Protein AF-A0AAD7WKI7-F1 (afdb_monomer)

Mean predicted aligned error: 15.86 Å

Sequence (286 aa):
MIVLNILGCLVTLTLFNSGRASTFGVDTTALEPEVSGDGALFLVNNALHSLEVSDYCRELLHIFAERYISYVSCLVTSVRPVKICQNCYIHFSILKEMYNNISSDQVGPDNVSCHDSLLRSDRLMLVFQLYQDQQQIWTTSNCASCLSEDSLSNVTLYYMTVLNQSLTCFEKNQEQGNHSILCKECKTSYRGLNELYGRMEKNHSLCLDIEYSMSITRGLWSKTFNCSFPRAETVPVIAVSSFMLFLPIIFYLSSFLHSEQKKRKLIHPKRAILHSNLMNIQDRSS

Organism: NCBI:txid143900

Structure (mmCIF, N/CA/C/O backbone):
data_AF-A0AAD7WKI7-F1
#
_entry.id   AF-A0AAD7WKI7-F1
#
loop_
_atom_site.group_PDB
_atom_site.id
_atom_site.type_symbol
_atom_site.label_atom_id
_atom_site.label_alt_id
_atom_site.label_comp_id
_atom_site.label_asym_id
_atom_site.label_entity_id
_atom_site.label_seq_id
_atom_site.pdbx_PDB_ins_code
_atom_site.Cartn_x
_atom_site.Cartn_y
_atom_site.Cartn_z
_atom_site.occupancy
_atom_site.B_iso_or_equiv
_atom_site.auth_seq_id
_atom_site.auth_comp_id
_atom_site.auth_asym_id
_atom_site.auth_atom_id
_atom_site.pdbx_PDB_model_num
ATOM 1 N N . MET A 1 1 ? -9.790 -30.496 21.089 1.00 48.62 1 MET A N 1
ATOM 2 C CA . MET A 1 1 ? -9.319 -30.835 19.727 1.00 48.62 1 MET A CA 1
ATOM 3 C C . MET A 1 1 ? -8.403 -29.725 19.191 1.00 48.62 1 MET A C 1
ATOM 5 O O . MET A 1 1 ? -8.756 -29.076 18.224 1.00 48.62 1 MET A O 1
ATOM 9 N N . ILE A 1 2 ? -7.271 -29.442 19.864 1.00 41.06 2 ILE A N 1
ATOM 10 C CA . ILE A 1 2 ? -6.287 -28.386 19.489 1.00 41.06 2 ILE A CA 1
ATOM 11 C C . ILE A 1 2 ? -4.831 -28.838 19.805 1.00 41.06 2 ILE A C 1
ATOM 13 O O . ILE A 1 2 ? -3.891 -28.067 19.729 1.00 41.06 2 ILE A O 1
ATOM 17 N N . VAL A 1 3 ? -4.592 -30.116 20.133 1.00 39.09 3 VAL A N 1
ATOM 18 C CA . VAL A 1 3 ? -3.250 -30.598 20.550 1.00 39.09 3 VAL A CA 1
ATOM 19 C C . VAL A 1 3 ? -2.499 -31.326 19.419 1.00 39.09 3 VAL A C 1
ATOM 21 O O . VAL A 1 3 ? -1.363 -31.748 19.585 1.00 39.09 3 VAL A O 1
ATOM 24 N N . LEU A 1 4 ? -3.078 -31.414 18.221 1.00 42.12 4 LEU A N 1
ATOM 25 C CA . LEU A 1 4 ? -2.496 -32.147 17.095 1.00 42.12 4 LEU A CA 1
ATOM 26 C C . LEU A 1 4 ? -2.083 -31.196 15.960 1.00 42.12 4 LEU A C 1
ATOM 28 O O . LEU A 1 4 ? -2.660 -31.236 14.884 1.00 42.12 4 LEU A O 1
ATOM 32 N N . ASN A 1 5 ? -1.146 -30.278 16.213 1.00 42.22 5 ASN A N 1
ATOM 33 C CA . ASN A 1 5 ? -0.521 -29.496 15.127 1.00 42.22 5 ASN A CA 1
ATOM 34 C C . ASN A 1 5 ? 0.875 -28.926 15.438 1.00 42.22 5 ASN A C 1
ATOM 36 O O . ASN A 1 5 ? 1.394 -28.122 14.675 1.00 42.22 5 ASN A O 1
ATOM 40 N N . ILE A 1 6 ? 1.52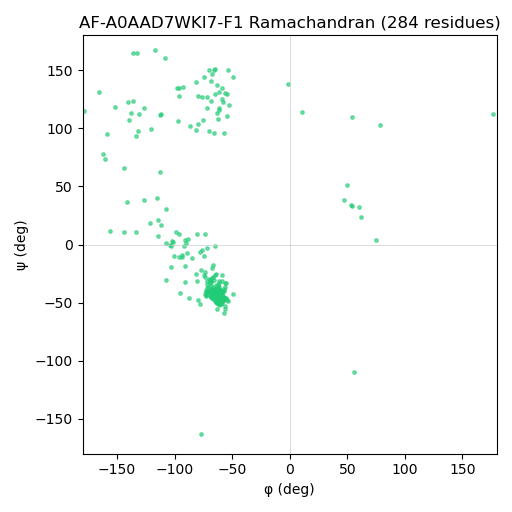2 -29.352 16.530 1.00 41.75 6 ILE A N 1
ATOM 41 C CA . ILE A 1 6 ? 2.853 -28.838 16.915 1.00 41.75 6 ILE A CA 1
ATOM 42 C C . ILE A 1 6 ? 3.991 -29.803 16.515 1.00 41.75 6 ILE A C 1
ATOM 44 O O . ILE A 1 6 ? 5.155 -29.420 16.500 1.00 41.75 6 ILE A O 1
ATOM 48 N N . LEU A 1 7 ? 3.681 -31.029 16.076 1.00 40.69 7 LEU A N 1
ATOM 49 C CA . LEU A 1 7 ? 4.699 -32.038 15.740 1.00 40.69 7 LEU A CA 1
ATOM 50 C C . LEU A 1 7 ? 5.152 -32.053 14.263 1.00 40.69 7 LEU A C 1
ATOM 52 O O . LEU A 1 7 ? 6.017 -32.844 13.908 1.00 40.69 7 LEU A O 1
ATOM 56 N N . GLY A 1 8 ? 4.592 -31.193 13.403 1.00 40.12 8 GLY A N 1
ATOM 57 C CA . GLY A 1 8 ? 4.890 -31.166 11.960 1.00 40.12 8 GLY A CA 1
ATOM 58 C C . GLY A 1 8 ? 5.998 -30.200 11.522 1.00 40.12 8 GLY A C 1
ATOM 59 O O . GLY A 1 8 ? 6.441 -30.271 10.383 1.00 40.12 8 GLY A O 1
ATOM 60 N N . CYS A 1 9 ? 6.469 -29.308 12.401 1.00 40.44 9 CYS A N 1
ATOM 61 C CA . CYS A 1 9 ? 7.405 -28.232 12.030 1.00 40.44 9 CYS A CA 1
ATOM 62 C C . CYS A 1 9 ? 8.869 -28.473 12.436 1.00 40.44 9 CYS A C 1
ATOM 64 O O . CYS A 1 9 ? 9.716 -27.634 12.150 1.00 40.44 9 CYS A O 1
ATOM 66 N N . LEU A 1 10 ? 9.188 -29.590 13.098 1.00 37.94 10 LEU A N 1
ATOM 67 C CA . LEU A 1 10 ? 10.521 -29.833 13.672 1.00 37.94 10 LEU A CA 1
ATOM 68 C C . LEU A 1 10 ? 11.418 -30.786 12.861 1.00 37.94 10 LEU A C 1
ATOM 70 O O . LEU A 1 10 ? 12.535 -31.060 13.283 1.00 37.94 10 LEU A O 1
ATOM 74 N N . VAL A 1 11 ? 10.975 -31.267 11.693 1.00 41.50 11 VAL A N 1
ATOM 75 C CA . VAL A 1 11 ? 11.708 -32.288 10.907 1.00 41.50 11 VAL A CA 1
ATOM 76 C C . VAL A 1 11 ? 12.439 -31.715 9.675 1.00 41.50 11 VAL A C 1
ATOM 78 O O . VAL A 1 11 ? 13.155 -32.437 8.994 1.00 41.50 11 VAL A O 1
ATOM 81 N N . THR A 1 12 ? 12.369 -30.408 9.404 1.00 38.62 12 THR A N 1
ATOM 82 C CA . THR A 1 12 ? 13.001 -29.791 8.212 1.00 38.62 12 THR A CA 1
ATOM 83 C C . THR A 1 12 ? 14.137 -28.805 8.511 1.00 38.62 12 THR A C 1
ATOM 85 O O . THR A 1 12 ? 14.491 -28.001 7.655 1.00 38.62 12 THR A O 1
ATOM 88 N N . LEU A 1 13 ? 14.756 -28.876 9.697 1.00 35.62 13 LEU A N 1
ATOM 89 C CA . LEU A 1 13 ? 15.860 -27.983 10.101 1.00 35.62 13 LEU A CA 1
ATOM 90 C C . LEU A 1 13 ? 17.176 -28.700 10.460 1.00 35.62 13 LEU A C 1
ATOM 92 O O . LEU A 1 13 ? 18.053 -28.109 11.084 1.00 35.62 13 LEU A O 1
ATOM 96 N N . THR A 1 14 ? 17.361 -29.953 10.038 1.00 35.78 14 THR A N 1
ATOM 97 C CA . THR A 1 14 ? 18.571 -30.746 10.340 1.00 35.78 14 THR A CA 1
ATOM 98 C C . THR A 1 14 ? 19.262 -31.332 9.108 1.00 35.78 14 THR A C 1
ATOM 100 O O . THR A 1 14 ? 19.795 -32.434 9.164 1.00 35.78 14 THR A O 1
ATOM 103 N N . LEU A 1 15 ? 19.320 -30.592 7.996 1.00 33.88 15 LEU A N 1
ATOM 104 C CA . LEU A 1 15 ? 20.181 -30.941 6.857 1.00 33.88 15 LEU A CA 1
ATOM 105 C C . LEU A 1 15 ? 20.770 -29.693 6.187 1.00 33.88 15 LEU A C 1
ATOM 107 O O . LEU A 1 15 ? 20.449 -29.410 5.047 1.00 33.88 15 LEU A O 1
ATOM 111 N N . PHE A 1 16 ? 21.627 -28.939 6.881 1.00 32.62 16 PHE A N 1
ATOM 112 C CA . PHE A 1 16 ? 22.603 -28.048 6.231 1.00 32.62 16 PHE A CA 1
ATOM 113 C C . PHE A 1 16 ? 23.729 -27.697 7.215 1.00 32.62 16 PHE A C 1
ATOM 115 O O . PHE A 1 16 ? 23.783 -26.602 7.764 1.00 32.62 16 PHE A O 1
ATOM 122 N N . ASN A 1 17 ? 24.621 -28.655 7.490 1.00 28.80 17 ASN A N 1
ATOM 123 C CA . ASN A 1 17 ? 25.942 -28.334 8.032 1.00 28.80 17 ASN A CA 1
ATOM 124 C C . ASN A 1 17 ? 26.939 -29.476 7.778 1.00 28.80 17 ASN A C 1
ATOM 126 O O . ASN A 1 17 ? 26.979 -30.435 8.540 1.00 28.80 17 ASN A O 1
ATOM 130 N N . SER A 1 18 ? 27.714 -29.390 6.694 1.00 30.14 18 SER A N 1
ATOM 131 C CA . SER A 1 18 ? 29.104 -29.870 6.613 1.00 30.14 18 SER A CA 1
ATOM 132 C C . SER A 1 18 ? 29.650 -29.561 5.216 1.00 30.14 18 SER A C 1
ATOM 134 O O . SER A 1 18 ? 29.151 -30.083 4.224 1.00 30.14 18 SER A O 1
ATOM 136 N N . GLY A 1 19 ? 30.657 -28.695 5.125 1.00 27.83 19 GLY A N 1
ATOM 137 C CA . GLY A 1 19 ? 31.234 -28.269 3.849 1.00 27.83 19 GLY A CA 1
ATOM 138 C C . GLY A 1 19 ? 32.607 -27.647 4.050 1.00 27.83 19 GLY A C 1
ATOM 139 O O . GLY A 1 19 ? 32.758 -26.435 4.101 1.00 27.83 19 GLY A O 1
ATOM 140 N N . ARG A 1 20 ? 33.585 -28.526 4.249 1.00 28.55 20 ARG A N 1
ATOM 141 C CA . ARG A 1 20 ? 35.005 -28.294 4.523 1.00 28.55 20 ARG A CA 1
ATOM 142 C C . ARG A 1 20 ? 35.679 -27.431 3.447 1.00 28.55 20 ARG A C 1
ATOM 144 O O . ARG A 1 20 ? 35.621 -27.756 2.266 1.00 28.55 20 ARG A O 1
ATOM 151 N N . ALA A 1 21 ? 36.398 -26.396 3.881 1.00 28.50 21 ALA A N 1
ATOM 152 C CA . ALA A 1 21 ? 37.334 -25.652 3.045 1.00 28.50 21 ALA A CA 1
ATOM 153 C C . ALA A 1 21 ? 38.415 -26.597 2.496 1.00 28.50 21 ALA A C 1
ATOM 155 O O . ALA A 1 21 ? 39.083 -27.299 3.258 1.00 28.50 21 ALA A O 1
ATOM 156 N N . SER A 1 22 ? 38.573 -26.620 1.175 1.00 30.44 22 SER A N 1
ATOM 157 C CA . SER A 1 22 ? 39.682 -27.281 0.488 1.00 30.44 22 SER A CA 1
ATOM 158 C C . SER A 1 22 ? 40.346 -26.271 -0.440 1.00 30.44 22 SER A C 1
ATOM 160 O O . SER A 1 22 ? 39.729 -25.717 -1.344 1.00 30.44 22 SER A O 1
ATOM 162 N N . THR A 1 23 ? 41.612 -25.998 -0.152 1.00 29.06 23 THR A N 1
ATOM 163 C CA . THR A 1 23 ? 42.542 -25.243 -0.986 1.00 29.06 23 THR A CA 1
ATOM 164 C C . THR A 1 23 ? 42.917 -26.100 -2.190 1.00 29.06 23 THR A C 1
ATOM 166 O O . THR A 1 23 ? 43.514 -27.161 -2.013 1.00 29.06 23 THR A O 1
ATOM 169 N N . PHE A 1 24 ? 42.581 -25.656 -3.400 1.00 28.55 24 PHE A N 1
ATOM 170 C CA . PHE A 1 24 ? 43.055 -26.276 -4.635 1.00 28.55 24 PHE A CA 1
ATOM 171 C C . PHE A 1 24 ? 44.264 -25.488 -5.145 1.00 28.55 24 PHE A C 1
ATOM 173 O O . PHE A 1 24 ? 44.128 -24.366 -5.625 1.00 28.55 24 PHE A O 1
ATOM 180 N N . GLY A 1 25 ? 45.454 -26.072 -4.993 1.00 29.84 25 GLY A N 1
ATOM 181 C CA . GLY A 1 25 ? 46.609 -25.714 -5.808 1.00 29.84 25 GLY A CA 1
ATOM 182 C C . GLY A 1 25 ? 46.432 -26.353 -7.180 1.00 29.84 25 GLY A C 1
ATOM 183 O O . GLY A 1 25 ? 46.168 -27.551 -7.265 1.00 29.84 25 GLY A O 1
ATOM 184 N N . VAL A 1 26 ? 46.533 -25.554 -8.237 1.00 29.36 26 VAL A N 1
ATOM 185 C CA . VAL A 1 26 ? 46.547 -26.034 -9.619 1.00 29.36 26 VAL A CA 1
ATOM 186 C C . VAL A 1 26 ? 47.935 -25.760 -10.164 1.00 29.36 26 VAL A C 1
ATOM 188 O O . VAL A 1 26 ? 48.311 -24.608 -10.355 1.00 29.36 26 VAL A O 1
ATOM 191 N N . ASP A 1 27 ? 48.676 -26.832 -10.399 1.00 29.12 27 ASP A N 1
ATOM 192 C CA . ASP A 1 27 ? 49.831 -26.831 -11.280 1.00 29.12 27 ASP A CA 1
ATOM 193 C C . ASP A 1 27 ? 49.760 -28.117 -12.100 1.00 29.12 27 ASP A C 1
ATOM 195 O O . ASP A 1 27 ? 49.788 -29.206 -11.523 1.00 29.12 27 ASP A O 1
ATOM 199 N N . THR A 1 28 ? 49.543 -27.993 -13.412 1.00 28.95 28 THR A N 1
ATOM 200 C CA . THR A 1 28 ? 50.086 -28.870 -14.467 1.00 28.95 28 THR A CA 1
ATOM 201 C C . THR A 1 28 ? 49.546 -28.479 -15.848 1.00 28.95 28 THR A C 1
ATOM 203 O O . THR A 1 28 ? 48.373 -28.636 -16.163 1.00 28.95 28 THR A O 1
ATOM 206 N N . THR A 1 29 ? 50.477 -27.982 -16.665 1.00 31.92 29 THR A N 1
ATOM 207 C CA . THR A 1 29 ? 50.740 -28.385 -18.058 1.00 31.92 29 THR A CA 1
ATOM 208 C C . THR A 1 29 ? 49.600 -28.371 -19.083 1.00 31.92 29 THR A C 1
ATOM 210 O O . THR A 1 29 ? 48.750 -29.254 -19.121 1.00 31.92 29 THR A O 1
ATOM 213 N N . ALA A 1 30 ? 49.727 -27.397 -19.990 1.00 37.78 30 ALA A N 1
ATOM 214 C CA . ALA A 1 30 ? 49.504 -27.461 -21.435 1.00 37.78 30 ALA A CA 1
ATOM 215 C C . ALA A 1 30 ? 48.835 -28.731 -21.989 1.00 37.78 30 ALA A C 1
ATOM 217 O O . ALA A 1 30 ? 49.441 -29.800 -22.059 1.00 37.78 30 ALA A O 1
ATOM 218 N N . LEU A 1 31 ? 47.623 -28.544 -22.508 1.00 30.77 31 LEU A N 1
ATOM 219 C CA . LEU A 1 31 ? 47.021 -29.415 -23.503 1.00 30.77 31 LEU A CA 1
ATOM 220 C C . LEU A 1 31 ? 46.461 -28.511 -24.611 1.00 30.77 31 LEU A C 1
ATOM 222 O O . LEU A 1 31 ? 45.400 -27.911 -24.453 1.00 30.77 31 LEU A O 1
ATOM 226 N N . GLU A 1 32 ? 47.215 -28.350 -25.697 1.00 33.62 32 GLU A N 1
ATOM 227 C CA . GLU A 1 32 ? 46.681 -27.807 -26.949 1.00 33.62 32 GLU A CA 1
ATOM 228 C C . GLU A 1 32 ? 45.692 -28.810 -27.556 1.00 33.62 32 GLU A C 1
ATOM 230 O O . GLU A 1 32 ? 45.978 -30.011 -27.586 1.00 33.62 32 GLU A O 1
ATOM 235 N N . PRO A 1 33 ? 44.576 -28.336 -28.128 1.00 35.94 33 PRO A N 1
ATOM 236 C CA . PRO A 1 33 ? 43.933 -29.028 -29.223 1.00 35.94 33 PRO A CA 1
ATOM 237 C C . PRO A 1 33 ? 44.082 -28.198 -30.504 1.00 35.94 33 PRO A C 1
ATOM 239 O O . PRO A 1 33 ? 43.469 -27.142 -30.657 1.00 35.94 33 PRO A O 1
ATOM 242 N N . GLU A 1 34 ? 44.863 -28.713 -31.453 1.00 38.00 34 GLU A N 1
ATOM 243 C CA . GLU A 1 34 ? 44.722 -28.363 -32.866 1.00 38.00 34 GLU A CA 1
ATOM 244 C C . GLU A 1 34 ? 43.328 -28.793 -33.345 1.00 38.00 34 GLU A C 1
ATOM 246 O O . GLU A 1 34 ? 43.060 -29.982 -33.520 1.00 38.00 34 GLU A O 1
ATOM 251 N N . VAL A 1 35 ? 42.431 -27.833 -33.586 1.00 39.88 35 VAL A N 1
ATOM 252 C CA . VAL A 1 35 ? 41.224 -28.045 -34.396 1.00 39.88 35 VAL A CA 1
ATOM 253 C C . VAL A 1 35 ? 40.992 -26.807 -35.256 1.00 39.88 35 VAL A C 1
ATOM 255 O O . VAL A 1 35 ? 40.849 -25.696 -34.755 1.00 39.88 35 VAL A O 1
ATOM 258 N N . SER A 1 36 ? 40.950 -27.024 -36.571 1.00 45.22 36 SER A N 1
ATOM 259 C CA . SER A 1 36 ? 40.608 -26.047 -37.607 1.00 45.22 36 SER A CA 1
ATOM 260 C C . SER A 1 36 ? 39.211 -25.453 -37.335 1.00 45.22 36 SER A C 1
ATOM 262 O O . SER A 1 36 ? 38.191 -26.073 -37.632 1.00 45.22 36 SER A O 1
ATOM 264 N N . GLY A 1 37 ? 39.174 -24.292 -36.672 1.00 51.84 37 GLY A N 1
ATOM 265 C CA . GLY A 1 37 ? 37.980 -23.697 -36.051 1.00 51.84 37 GLY A CA 1
ATOM 266 C C . GLY A 1 37 ? 37.495 -22.381 -36.669 1.00 51.84 37 GLY A C 1
ATOM 267 O O . GLY A 1 37 ? 36.571 -21.773 -36.134 1.00 51.84 37 GLY A O 1
ATOM 268 N N . ASP A 1 38 ? 38.066 -21.936 -37.789 1.00 57.28 38 ASP A N 1
ATOM 269 C CA . ASP A 1 38 ? 37.760 -20.606 -38.342 1.00 57.28 38 ASP A CA 1
ATOM 270 C C . ASP A 1 38 ? 36.360 -20.509 -38.970 1.00 57.28 38 ASP A C 1
ATOM 272 O O . ASP A 1 38 ? 35.691 -19.485 -38.852 1.00 57.28 38 ASP A O 1
ATOM 276 N N . GLY A 1 39 ? 35.857 -21.583 -39.589 1.00 57.50 39 GLY A N 1
ATOM 277 C CA . GLY A 1 39 ? 34.555 -21.556 -40.271 1.00 57.50 39 GLY A CA 1
ATOM 278 C C . GLY A 1 39 ? 33.354 -21.527 -39.319 1.00 57.50 39 GLY A C 1
ATOM 279 O O . GLY A 1 39 ? 32.388 -20.802 -39.551 1.00 57.50 39 GLY A O 1
ATOM 280 N N . ALA A 1 40 ? 33.412 -22.291 -38.225 1.00 63.47 40 ALA A N 1
ATOM 281 C CA . ALA A 1 40 ? 32.335 -22.344 -37.236 1.00 63.47 40 ALA A CA 1
ATOM 282 C C . ALA A 1 40 ? 32.275 -21.058 -36.398 1.00 63.47 40 ALA A C 1
ATOM 284 O O . ALA A 1 40 ? 31.188 -20.535 -36.157 1.00 63.47 40 ALA A O 1
ATOM 285 N N . LEU A 1 41 ? 33.438 -20.512 -36.022 1.00 60.09 41 LEU A N 1
ATOM 286 C CA . LEU A 1 41 ? 33.536 -19.241 -35.308 1.00 60.09 41 LEU A CA 1
ATOM 287 C C . LEU A 1 41 ? 33.037 -18.074 -36.171 1.00 60.09 41 LEU A C 1
ATOM 289 O O . LEU A 1 41 ? 32.321 -17.212 -35.675 1.00 60.09 41 LEU A O 1
ATOM 293 N N . PHE A 1 42 ? 33.337 -18.073 -37.473 1.00 60.88 42 PHE A N 1
ATOM 294 C CA . PHE A 1 42 ? 32.859 -17.051 -38.406 1.00 60.88 42 PHE A CA 1
ATOM 295 C C . PHE A 1 42 ? 31.337 -17.090 -38.613 1.00 60.88 42 PHE A C 1
ATOM 297 O O . PHE A 1 42 ? 30.695 -16.043 -38.656 1.00 60.88 42 PHE A O 1
ATOM 304 N N . LEU A 1 43 ? 30.732 -18.280 -38.692 1.00 60.84 43 LEU A N 1
ATOM 305 C CA . LEU A 1 43 ? 29.274 -18.422 -38.794 1.00 60.84 43 LEU A CA 1
ATOM 306 C C . LEU A 1 43 ? 28.562 -17.991 -37.508 1.00 60.84 43 LEU A C 1
ATOM 308 O O . LEU A 1 43 ? 27.529 -17.329 -37.582 1.00 60.84 43 LEU A O 1
ATOM 312 N N . VAL A 1 44 ? 29.131 -18.315 -36.343 1.00 68.81 44 VAL A N 1
ATOM 313 C CA . VAL A 1 44 ? 28.628 -17.836 -35.048 1.00 68.81 44 VAL A CA 1
ATOM 314 C C . VAL A 1 44 ? 28.792 -16.324 -34.935 1.00 68.81 44 VAL A C 1
ATOM 316 O O . VAL A 1 44 ? 27.844 -15.657 -34.542 1.00 68.81 44 VAL A O 1
ATOM 319 N N . ASN A 1 45 ? 29.931 -15.764 -35.342 1.00 58.94 45 ASN A N 1
ATOM 320 C CA . ASN A 1 45 ? 30.169 -14.322 -35.302 1.00 58.94 45 ASN A CA 1
ATOM 321 C C . ASN A 1 45 ? 29.269 -13.555 -36.274 1.00 58.94 45 ASN A C 1
ATOM 323 O O . ASN A 1 45 ? 28.748 -12.517 -35.892 1.00 58.94 45 ASN A O 1
ATOM 327 N N . ASN A 1 46 ? 29.010 -14.062 -37.481 1.00 58.00 46 ASN A N 1
ATOM 328 C CA . ASN A 1 46 ? 28.068 -13.429 -38.411 1.00 58.00 46 ASN A CA 1
ATOM 329 C C . ASN A 1 46 ? 26.612 -13.563 -37.946 1.00 58.00 46 ASN A C 1
ATOM 331 O O . ASN A 1 46 ? 25.834 -12.624 -38.101 1.00 58.00 46 ASN A O 1
ATOM 335 N N . ALA A 1 47 ? 26.241 -14.693 -37.335 1.00 60.38 47 ALA A N 1
ATOM 336 C CA . ALA A 1 47 ? 24.937 -14.838 -36.689 1.00 60.38 47 ALA A CA 1
ATOM 337 C C . ALA A 1 47 ? 24.800 -13.886 -35.485 1.00 60.38 47 ALA A C 1
ATOM 339 O O . ALA A 1 47 ? 23.751 -13.272 -35.301 1.00 60.38 47 ALA A O 1
ATOM 340 N N . LEU A 1 48 ? 25.876 -13.691 -34.719 1.00 55.97 48 LEU A N 1
ATOM 341 C CA . LEU A 1 48 ? 25.957 -12.736 -33.613 1.00 55.97 48 LEU A CA 1
ATOM 342 C C . LEU A 1 48 ? 25.920 -11.277 -34.102 1.00 55.97 48 LEU A C 1
ATOM 344 O O . LEU A 1 48 ? 25.326 -10.433 -33.443 1.00 55.97 48 LEU A O 1
ATOM 348 N N . HIS A 1 49 ? 26.464 -10.995 -35.287 1.00 50.97 49 HIS A N 1
ATOM 349 C CA . HIS A 1 49 ? 26.385 -9.686 -35.943 1.00 50.97 49 HIS A CA 1
ATOM 350 C C . HIS A 1 49 ? 24.970 -9.389 -36.470 1.00 50.97 49 HIS A C 1
ATOM 352 O O . HIS A 1 49 ? 24.531 -8.247 -36.450 1.00 50.97 49 HIS A O 1
ATOM 358 N N . SER A 1 50 ? 24.206 -10.413 -36.879 1.00 52.16 50 SER A N 1
ATOM 359 C CA . SER A 1 50 ? 22.768 -10.272 -37.189 1.00 52.16 50 SER A CA 1
ATOM 360 C C . SER A 1 50 ? 21.871 -10.139 -35.945 1.00 52.16 50 SER A C 1
ATOM 362 O O . SER A 1 50 ? 20.692 -9.819 -36.067 1.00 52.16 50 SER A O 1
ATOM 364 N N . LEU A 1 51 ? 22.444 -10.365 -34.756 1.00 59.09 51 LEU A N 1
ATOM 365 C CA . LEU A 1 51 ? 21.856 -10.112 -33.438 1.00 59.09 51 LEU A CA 1
ATOM 366 C C . LEU A 1 51 ? 22.301 -8.756 -32.857 1.00 59.09 51 LEU A C 1
ATOM 368 O O . LEU A 1 51 ? 22.030 -8.488 -31.683 1.00 59.09 51 LEU A O 1
ATOM 372 N N . GLU A 1 52 ? 22.986 -7.899 -33.628 1.00 67.56 52 GLU A N 1
ATOM 373 C CA . GLU A 1 52 ? 23.365 -6.567 -33.154 1.00 67.56 52 GLU A CA 1
ATOM 374 C C . GLU A 1 52 ? 22.125 -5.705 -32.927 1.00 67.56 52 GLU A C 1
ATOM 376 O O . GLU A 1 52 ? 21.570 -5.061 -33.816 1.00 67.56 52 GLU A O 1
ATOM 381 N N . VAL A 1 53 ? 21.702 -5.690 -31.668 1.00 77.69 53 VAL A N 1
ATOM 382 C CA . VAL A 1 53 ? 20.856 -4.650 -31.102 1.00 77.69 53 VAL A CA 1
ATOM 383 C C . VAL A 1 53 ? 21.527 -3.311 -31.402 1.00 77.69 53 VAL A C 1
ATOM 385 O O . VAL A 1 53 ? 22.668 -3.093 -30.981 1.00 77.69 53 VAL A O 1
ATOM 388 N N . SER A 1 54 ? 20.821 -2.436 -32.125 1.00 86.19 54 SER A N 1
ATOM 389 C CA . SER A 1 54 ? 21.319 -1.102 -32.465 1.00 86.19 54 SER A CA 1
ATOM 390 C C . SER A 1 54 ? 21.746 -0.345 -31.208 1.00 86.19 54 SER A C 1
ATOM 392 O O . SER A 1 54 ? 21.170 -0.537 -30.131 1.00 86.19 54 SER A O 1
ATOM 394 N N . ASP A 1 55 ? 22.723 0.553 -31.336 1.00 87.69 55 ASP A N 1
ATOM 395 C CA . ASP A 1 55 ? 23.194 1.361 -30.204 1.00 87.69 55 ASP A CA 1
ATOM 396 C C . ASP A 1 55 ? 22.052 2.148 -29.545 1.00 87.69 55 ASP A C 1
ATOM 398 O O . ASP A 1 55 ? 21.995 2.263 -28.323 1.00 87.69 55 ASP A O 1
ATOM 402 N N . TYR A 1 56 ? 21.067 2.581 -30.338 1.00 88.19 56 TYR A N 1
ATOM 403 C CA . TYR A 1 56 ? 19.829 3.181 -29.844 1.00 88.19 56 TYR A CA 1
ATOM 404 C C . TYR A 1 56 ? 19.033 2.244 -28.918 1.00 88.19 56 TYR A C 1
ATOM 406 O O . TYR A 1 56 ? 18.660 2.628 -27.809 1.00 88.19 56 TYR A O 1
ATOM 414 N N . CYS A 1 57 ? 18.791 0.998 -29.335 1.00 90.00 57 CYS A N 1
ATOM 415 C CA . CYS A 1 57 ? 18.066 0.032 -28.511 1.00 90.00 57 CYS A CA 1
ATOM 416 C C . CYS A 1 57 ? 18.874 -0.389 -27.274 1.00 90.00 57 CYS A C 1
ATOM 418 O O . CYS A 1 57 ? 18.296 -0.646 -26.216 1.00 90.00 57 CYS A O 1
ATOM 420 N N . ARG A 1 58 ? 20.207 -0.423 -27.377 1.00 90.56 58 ARG A N 1
ATOM 421 C CA . ARG A 1 58 ? 21.103 -0.678 -26.241 1.00 90.56 58 ARG A CA 1
ATOM 422 C C . ARG A 1 58 ? 21.008 0.428 -25.193 1.00 90.56 58 ARG A C 1
ATOM 424 O O . ARG A 1 58 ? 20.932 0.123 -24.004 1.00 90.56 58 ARG A O 1
ATOM 431 N N . GLU A 1 59 ? 20.951 1.683 -25.627 1.00 91.50 59 GLU A N 1
ATOM 432 C CA . GLU A 1 59 ? 20.770 2.831 -24.739 1.00 91.50 59 GLU A CA 1
ATOM 433 C C . GLU A 1 59 ? 19.402 2.793 -24.043 1.00 91.50 59 GLU A C 1
ATOM 435 O O . GLU A 1 59 ? 19.321 2.911 -22.820 1.00 91.50 59 GLU A O 1
ATOM 440 N N . LEU A 1 60 ? 18.318 2.525 -24.782 1.00 92.19 60 LEU A N 1
ATOM 441 C CA . LEU A 1 60 ? 16.991 2.359 -24.176 1.00 92.19 60 LEU A CA 1
ATOM 442 C C . LEU A 1 60 ? 16.963 1.236 -23.130 1.00 92.19 60 LEU A C 1
ATOM 444 O O . LEU A 1 60 ? 16.349 1.397 -22.072 1.00 92.19 60 LEU A O 1
ATOM 448 N N . LEU A 1 61 ? 17.640 0.118 -23.404 1.00 93.38 61 LEU A N 1
ATOM 449 C CA . LEU A 1 61 ? 17.758 -0.993 -22.463 1.00 93.38 61 LEU A CA 1
ATOM 450 C C . LEU A 1 61 ? 18.534 -0.592 -21.198 1.00 93.38 61 LEU A C 1
ATOM 452 O O . LEU A 1 61 ? 18.132 -0.967 -20.094 1.00 93.38 61 LEU A O 1
ATOM 456 N N . HIS A 1 62 ? 19.607 0.191 -21.341 1.00 95.31 62 HIS A N 1
ATOM 457 C CA . HIS A 1 62 ? 20.368 0.720 -20.209 1.00 95.31 62 HIS A CA 1
ATOM 458 C C . HIS A 1 62 ? 19.499 1.630 -19.330 1.00 95.31 62 HIS A C 1
ATOM 460 O O . HIS A 1 62 ? 19.407 1.421 -18.118 1.00 95.31 62 HIS A O 1
ATOM 466 N N . ILE A 1 63 ? 18.772 2.571 -19.940 1.00 95.75 63 ILE A N 1
ATOM 467 C CA . ILE A 1 63 ? 17.865 3.465 -19.209 1.00 95.75 63 ILE A CA 1
ATOM 468 C C . ILE A 1 63 ? 16.758 2.655 -18.519 1.00 95.75 63 ILE A C 1
ATOM 470 O O . ILE A 1 63 ? 16.465 2.893 -17.346 1.00 95.75 63 ILE A O 1
ATOM 474 N N . PHE A 1 64 ? 16.161 1.667 -19.198 1.00 96.19 64 PHE A N 1
ATOM 475 C CA . PHE A 1 64 ? 15.172 0.778 -18.580 1.00 96.19 64 PHE A CA 1
ATOM 476 C C . PHE A 1 64 ? 15.736 0.084 -17.334 1.00 96.19 64 PHE A C 1
ATOM 478 O O . PHE A 1 64 ? 15.076 0.085 -16.294 1.00 96.19 64 PHE A O 1
ATOM 485 N N . ALA A 1 65 ? 16.960 -0.450 -17.405 1.00 97.25 65 ALA A N 1
ATOM 486 C CA . ALA A 1 65 ? 17.609 -1.106 -16.272 1.00 97.25 65 ALA A CA 1
ATOM 487 C C . ALA A 1 65 ? 17.782 -0.154 -15.074 1.00 97.25 65 ALA A C 1
ATOM 489 O O . ALA A 1 65 ? 17.432 -0.516 -13.947 1.00 97.25 65 ALA A O 1
ATOM 490 N N . GLU A 1 66 ? 18.233 1.082 -15.298 1.00 98.00 66 GLU A N 1
ATOM 491 C CA . GLU A 1 66 ? 18.365 2.084 -14.232 1.00 98.00 66 GLU A CA 1
ATOM 492 C C . GLU A 1 66 ? 17.018 2.438 -13.581 1.00 98.00 66 GLU A C 1
ATOM 494 O O . GLU A 1 66 ? 16.908 2.524 -12.348 1.00 98.00 66 GLU A O 1
ATOM 499 N N . ARG A 1 67 ? 15.965 2.627 -14.392 1.00 98.12 67 ARG A N 1
ATOM 500 C CA . ARG A 1 67 ? 14.615 2.928 -13.881 1.00 98.12 67 ARG A CA 1
ATOM 501 C C . ARG A 1 67 ? 14.025 1.748 -13.123 1.00 98.12 67 ARG A C 1
ATOM 503 O O . ARG A 1 67 ? 13.437 1.945 -12.058 1.00 98.12 67 ARG A O 1
ATOM 510 N N . TYR A 1 68 ? 14.237 0.536 -13.623 1.00 98.06 68 TYR A N 1
ATOM 511 C CA . TYR A 1 68 ? 13.804 -0.696 -12.976 1.00 98.06 68 TYR A CA 1
ATOM 512 C C . TYR A 1 68 ? 14.454 -0.857 -11.598 1.00 98.06 68 TYR A C 1
ATOM 514 O O . TYR A 1 68 ? 13.754 -1.037 -10.601 1.00 98.06 68 TYR A O 1
ATOM 522 N N . ILE A 1 69 ? 15.782 -0.712 -11.515 1.00 98.12 69 ILE A N 1
ATOM 523 C CA . ILE A 1 69 ? 16.526 -0.792 -10.248 1.00 98.12 69 ILE A CA 1
ATOM 524 C C . ILE A 1 69 ? 16.043 0.279 -9.267 1.00 98.12 69 ILE A C 1
ATOM 526 O O . ILE A 1 69 ? 15.831 -0.019 -8.091 1.00 98.12 69 ILE A O 1
ATOM 530 N N . SER A 1 70 ? 15.817 1.507 -9.741 1.00 98.19 70 SER A N 1
ATOM 531 C CA . SER A 1 70 ? 15.300 2.600 -8.908 1.00 98.19 70 SER A CA 1
ATOM 532 C C . SER A 1 70 ? 13.928 2.268 -8.314 1.00 98.19 70 SER A C 1
ATOM 534 O O . SER A 1 70 ? 13.704 2.464 -7.118 1.00 98.19 70 SER A O 1
ATOM 536 N N . TYR A 1 71 ? 13.021 1.716 -9.126 1.00 97.88 71 TYR A N 1
ATOM 537 C CA . TYR A 1 71 ? 11.701 1.297 -8.661 1.00 97.88 71 TYR A CA 1
ATOM 538 C C . TYR A 1 71 ? 11.786 0.158 -7.643 1.00 97.88 71 TYR A C 1
ATOM 540 O O . TYR A 1 71 ? 11.238 0.279 -6.547 1.00 97.88 71 TYR A O 1
ATOM 548 N N . VAL A 1 72 ? 12.534 -0.906 -7.947 1.00 97.94 72 VAL A N 1
ATOM 549 C CA . VAL A 1 72 ? 12.704 -2.052 -7.039 1.00 97.94 72 VAL A CA 1
ATOM 550 C C . VAL A 1 72 ? 13.367 -1.636 -5.724 1.00 97.94 72 VAL A C 1
ATOM 552 O O . VAL A 1 72 ? 12.937 -2.065 -4.654 1.00 97.94 72 VAL A O 1
ATOM 555 N N . SER A 1 73 ? 14.367 -0.755 -5.771 1.00 98.12 73 SER A N 1
ATOM 556 C CA . SER A 1 73 ? 14.997 -0.192 -4.573 1.00 98.12 73 SER A CA 1
ATOM 557 C C . SER A 1 73 ? 13.977 0.543 -3.694 1.00 98.12 73 SER A C 1
ATOM 559 O O . SER A 1 73 ? 13.908 0.308 -2.482 1.00 98.12 73 SER A O 1
ATOM 561 N N . CYS A 1 74 ? 13.108 1.362 -4.298 1.00 98.19 74 CYS A N 1
ATOM 562 C CA . CYS A 1 74 ? 12.015 2.014 -3.577 1.00 98.19 74 CYS A CA 1
ATOM 563 C C . CYS A 1 74 ? 11.039 0.999 -2.963 1.00 98.19 74 CYS A C 1
ATOM 565 O O . CYS A 1 74 ? 10.670 1.137 -1.793 1.00 98.19 74 CYS A O 1
ATOM 567 N N . LEU A 1 75 ? 10.648 -0.037 -3.719 1.00 97.44 75 LEU A N 1
ATOM 568 C CA . LEU A 1 75 ? 9.754 -1.088 -3.229 1.00 97.44 75 LEU A CA 1
ATOM 569 C C . LEU A 1 75 ? 10.317 -1.742 -1.971 1.00 97.44 75 LEU A C 1
ATOM 571 O O . LEU A 1 75 ? 9.651 -1.741 -0.938 1.00 97.44 75 LEU A O 1
ATOM 575 N N . VAL A 1 76 ? 11.551 -2.249 -2.046 1.00 97.00 76 VAL A N 1
ATOM 576 C CA . VAL A 1 76 ? 12.206 -3.000 -0.963 1.00 97.00 76 VAL A CA 1
ATOM 577 C C . VAL A 1 76 ? 12.377 -2.141 0.290 1.00 97.00 76 VAL A C 1
ATOM 579 O O . VAL A 1 76 ? 12.119 -2.607 1.402 1.00 97.00 76 VAL A O 1
ATOM 582 N N . THR A 1 77 ? 12.754 -0.874 0.127 1.00 97.19 77 THR A N 1
ATOM 583 C CA . THR A 1 77 ? 12.921 0.059 1.254 1.00 97.19 77 THR A CA 1
ATOM 584 C C . THR A 1 77 ? 11.590 0.518 1.857 1.00 97.19 77 THR A C 1
ATOM 586 O O . THR A 1 77 ? 11.539 0.845 3.042 1.00 97.19 77 THR A O 1
ATOM 589 N N . SER A 1 78 ? 10.496 0.471 1.092 1.00 96.31 78 SER A N 1
ATOM 590 C CA . SER A 1 78 ? 9.159 0.908 1.520 1.00 96.31 78 SER A CA 1
ATOM 591 C C . SER A 1 78 ? 8.239 -0.233 1.978 1.00 96.31 78 SER A C 1
ATOM 593 O O . SER A 1 78 ? 7.048 -0.001 2.179 1.00 96.31 78 SER A O 1
ATOM 595 N N . VAL A 1 79 ? 8.740 -1.464 2.167 1.00 92.25 79 VAL A N 1
ATOM 596 C CA . VAL A 1 79 ? 7.917 -2.599 2.650 1.00 92.25 79 VAL A CA 1
ATOM 597 C C . VAL A 1 79 ? 7.610 -2.494 4.150 1.00 92.25 79 VAL A C 1
ATOM 599 O O . VAL A 1 79 ? 6.612 -3.042 4.623 1.00 92.25 79 VAL A O 1
ATOM 602 N N . ARG A 1 80 ? 8.454 -1.823 4.944 1.00 91.38 80 ARG A N 1
ATOM 603 C CA . ARG A 1 80 ? 8.312 -1.769 6.410 1.00 91.38 80 ARG A CA 1
ATOM 604 C C . ARG A 1 80 ? 8.627 -0.369 6.965 1.00 91.38 80 ARG A C 1
ATOM 606 O O . ARG A 1 80 ? 9.800 -0.030 7.072 1.00 91.38 80 ARG A O 1
ATOM 613 N N . PRO A 1 81 ? 7.611 0.404 7.405 1.00 89.56 81 PRO A N 1
ATOM 614 C CA . PRO A 1 81 ? 6.171 0.168 7.220 1.00 89.56 81 PRO A CA 1
ATOM 615 C C . PRO A 1 81 ? 5.774 0.247 5.737 1.00 89.56 81 PRO A C 1
ATOM 617 O O . PRO A 1 81 ? 6.413 0.977 4.989 1.00 89.56 81 PRO A O 1
ATOM 620 N N . VAL A 1 82 ? 4.721 -0.475 5.325 1.00 95.00 82 VAL A N 1
ATOM 621 C CA . VAL A 1 82 ? 4.274 -0.494 3.919 1.00 95.00 82 VAL A CA 1
ATOM 622 C C . VAL A 1 82 ? 3.826 0.907 3.497 1.00 95.00 82 VAL A C 1
ATOM 624 O O . VAL A 1 82 ? 2.845 1.431 4.027 1.00 95.00 82 VAL A O 1
ATOM 627 N N . LYS A 1 83 ? 4.580 1.506 2.571 1.00 95.50 83 LYS A N 1
ATOM 628 C CA . LYS A 1 83 ? 4.340 2.828 1.962 1.00 95.50 83 LYS A CA 1
ATOM 629 C C . LYS A 1 83 ? 4.686 2.821 0.469 1.00 95.50 83 LYS A C 1
ATOM 631 O O . LYS A 1 83 ? 5.270 3.765 -0.060 1.00 95.50 83 LYS A O 1
ATOM 636 N N . ILE A 1 84 ? 4.408 1.705 -0.194 1.00 95.94 84 ILE A N 1
ATOM 637 C CA . ILE A 1 84 ? 4.828 1.448 -1.572 1.00 95.94 84 ILE A CA 1
ATOM 638 C C . ILE A 1 84 ? 4.121 2.409 -2.530 1.00 95.94 84 ILE A C 1
ATOM 640 O O . ILE A 1 84 ? 4.774 3.031 -3.367 1.00 95.94 84 ILE A O 1
ATOM 644 N N . CYS A 1 85 ? 2.804 2.569 -2.393 1.00 96.38 85 CYS A N 1
ATOM 645 C CA . CYS A 1 85 ? 2.041 3.422 -3.302 1.00 96.38 85 CYS A CA 1
ATOM 646 C C . CYS A 1 85 ? 2.405 4.902 -3.115 1.00 96.38 85 CYS A C 1
ATOM 648 O O . CYS A 1 85 ? 2.527 5.636 -4.091 1.00 96.38 85 CYS A O 1
ATOM 650 N N . GLN A 1 86 ? 2.623 5.337 -1.872 1.00 94.62 86 GLN A N 1
ATOM 651 C CA . GLN A 1 86 ? 2.991 6.721 -1.558 1.00 94.62 86 GLN A CA 1
ATOM 652 C C . GLN A 1 86 ? 4.407 7.093 -1.987 1.00 94.62 86 GLN A C 1
ATOM 654 O O . GLN A 1 86 ? 4.616 8.200 -2.476 1.00 94.62 86 GLN A O 1
ATOM 659 N N . ASN A 1 87 ? 5.374 6.198 -1.792 1.00 96.12 87 ASN A N 1
ATOM 660 C CA . ASN A 1 87 ? 6.777 6.529 -2.025 1.00 96.12 87 ASN A CA 1
ATOM 661 C C . ASN A 1 87 ? 7.221 6.215 -3.457 1.00 96.12 87 ASN A C 1
ATOM 663 O O . ASN A 1 87 ? 8.083 6.905 -3.994 1.00 96.12 87 ASN A O 1
ATOM 667 N N . CYS A 1 88 ? 6.652 5.179 -4.082 1.00 97.19 88 CYS A N 1
ATOM 668 C CA . CYS A 1 88 ? 7.212 4.606 -5.307 1.00 97.19 88 CYS A CA 1
ATOM 669 C C . CYS A 1 88 ? 6.415 4.914 -6.578 1.00 97.19 88 CYS A C 1
ATOM 671 O O . CYS A 1 88 ? 6.817 4.463 -7.650 1.00 97.19 88 CYS A O 1
ATOM 673 N N . TYR A 1 89 ? 5.321 5.684 -6.499 1.00 96.38 89 TYR A N 1
ATOM 674 C CA . TYR A 1 89 ? 4.493 5.991 -7.674 1.00 96.38 89 TYR A CA 1
ATOM 675 C C . TYR A 1 89 ? 5.268 6.701 -8.790 1.00 96.38 89 TYR A C 1
ATOM 677 O O . TYR A 1 89 ? 5.098 6.355 -9.955 1.00 96.38 89 TYR A O 1
ATOM 685 N N . ILE A 1 90 ? 6.162 7.634 -8.442 1.00 96.00 90 ILE A N 1
ATOM 686 C CA . ILE A 1 90 ? 6.986 8.363 -9.419 1.00 96.00 90 ILE A CA 1
ATOM 687 C C . ILE A 1 90 ? 7.891 7.386 -10.171 1.00 96.00 90 ILE A C 1
ATOM 689 O O . ILE A 1 90 ? 7.928 7.379 -11.398 1.00 96.00 90 ILE A O 1
ATOM 693 N N . HIS A 1 91 ? 8.589 6.519 -9.434 1.00 96.88 91 HIS A N 1
ATOM 694 C CA . HIS A 1 91 ? 9.481 5.524 -10.022 1.00 96.88 91 HIS A CA 1
ATOM 695 C C . HIS A 1 91 ? 8.730 4.542 -10.927 1.00 96.88 91 HIS A C 1
ATOM 697 O O . HIS A 1 91 ? 9.230 4.203 -11.998 1.00 96.88 91 HIS A O 1
ATOM 703 N N . PHE A 1 92 ? 7.523 4.127 -10.530 1.00 96.88 92 PHE A N 1
ATOM 704 C CA . PHE A 1 92 ? 6.675 3.280 -11.365 1.00 96.88 92 PHE A CA 1
ATOM 705 C C . PHE A 1 92 ? 6.223 3.994 -12.643 1.00 96.88 92 PHE A C 1
ATOM 707 O O . PHE A 1 92 ? 6.287 3.405 -13.719 1.00 96.88 92 PHE A O 1
ATOM 714 N N . SER A 1 93 ? 5.802 5.259 -12.540 1.00 96.12 93 SER A N 1
ATOM 715 C CA . SER A 1 93 ? 5.365 6.058 -13.691 1.00 96.12 93 SER A CA 1
ATOM 716 C C . SER A 1 93 ? 6.484 6.205 -14.727 1.00 96.12 93 SER A C 1
ATOM 718 O O . SER A 1 93 ? 6.285 5.889 -15.898 1.00 96.12 93 SER A O 1
ATOM 720 N N . ILE A 1 94 ? 7.698 6.543 -14.277 1.00 96.38 94 ILE A N 1
ATOM 721 C CA . ILE A 1 94 ? 8.879 6.665 -15.147 1.00 96.38 94 ILE A CA 1
ATOM 722 C C . ILE A 1 94 ? 9.248 5.313 -15.778 1.00 96.38 94 ILE A C 1
ATOM 724 O O . ILE A 1 94 ? 9.569 5.245 -16.963 1.00 96.38 94 ILE A O 1
ATOM 728 N N . LEU A 1 95 ? 9.203 4.218 -15.010 1.00 97.44 95 LEU A N 1
ATOM 729 C CA . LEU A 1 95 ? 9.457 2.876 -15.545 1.00 97.44 95 LEU A CA 1
ATOM 730 C C . LEU A 1 95 ? 8.435 2.504 -16.630 1.00 97.44 95 LEU A C 1
ATOM 732 O O . LEU A 1 95 ? 8.811 1.976 -17.676 1.00 97.44 95 LEU A O 1
ATOM 736 N N . LYS A 1 96 ? 7.155 2.803 -16.391 1.00 96.31 96 LYS A N 1
ATOM 737 C CA . LYS A 1 96 ? 6.062 2.584 -17.343 1.00 96.31 96 LYS A CA 1
ATOM 738 C C . LYS A 1 96 ? 6.241 3.401 -18.616 1.00 96.31 96 LYS A C 1
ATOM 740 O O . LYS A 1 96 ? 6.061 2.859 -19.701 1.00 96.31 96 LYS A O 1
ATOM 745 N N . GLU A 1 97 ? 6.614 4.670 -18.503 1.00 95.06 97 GLU A N 1
ATOM 746 C CA . GLU A 1 97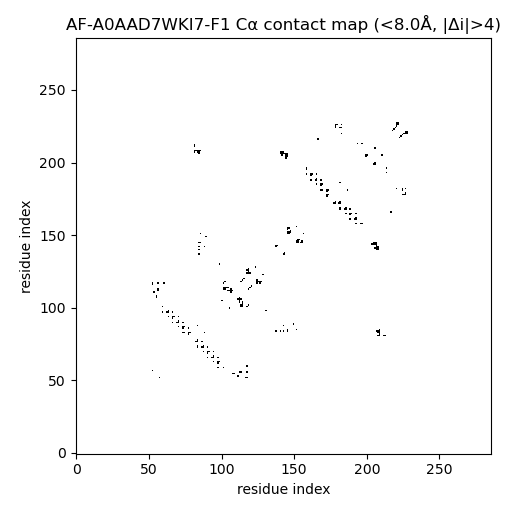 ? 6.921 5.516 -19.657 1.00 95.06 97 GLU A CA 1
ATOM 747 C C . GLU A 1 97 ? 8.083 4.938 -20.476 1.00 95.06 97 GLU A C 1
ATOM 749 O O . GLU A 1 97 ? 7.945 4.737 -21.682 1.00 95.06 97 GLU A O 1
ATOM 754 N N . MET A 1 98 ? 9.189 4.563 -19.824 1.00 94.94 98 MET A N 1
ATOM 755 C CA . MET A 1 98 ? 10.334 3.959 -20.513 1.00 94.94 98 MET A CA 1
ATOM 756 C C . MET A 1 98 ? 9.979 2.646 -21.211 1.00 94.94 98 MET A C 1
ATOM 758 O O . MET A 1 98 ? 10.405 2.410 -22.342 1.00 94.94 98 MET A O 1
ATOM 762 N N . TYR A 1 99 ? 9.177 1.799 -20.569 1.00 95.56 99 TYR A N 1
ATOM 763 C CA . TYR A 1 99 ? 8.694 0.570 -21.188 1.00 95.56 99 TYR A CA 1
ATOM 764 C C . TYR A 1 99 ? 7.766 0.848 -22.381 1.00 95.56 99 TYR A C 1
ATOM 766 O O . TYR A 1 99 ? 7.865 0.182 -23.412 1.00 95.56 99 TYR A O 1
ATOM 774 N N . ASN A 1 100 ? 6.883 1.844 -22.278 1.00 94.19 100 ASN A N 1
ATOM 775 C CA . ASN A 1 100 ? 6.018 2.257 -23.384 1.00 94.19 100 ASN A CA 1
ATOM 776 C C . ASN A 1 100 ? 6.833 2.769 -24.575 1.00 94.19 100 ASN A C 1
ATOM 778 O O . ASN A 1 100 ? 6.503 2.440 -25.708 1.00 94.19 100 ASN A O 1
ATOM 782 N N . ASN A 1 101 ? 7.927 3.493 -24.332 1.00 91.88 101 ASN A N 1
ATOM 783 C CA . ASN A 1 101 ? 8.818 3.947 -25.399 1.00 91.88 101 ASN A CA 1
ATOM 784 C C . ASN A 1 101 ? 9.452 2.759 -26.143 1.00 91.88 101 ASN A C 1
ATOM 786 O O . ASN A 1 101 ? 9.445 2.743 -27.370 1.00 91.88 101 ASN A O 1
ATOM 790 N N . ILE A 1 102 ? 9.917 1.731 -25.419 1.00 91.56 102 ILE A N 1
ATOM 791 C CA . ILE A 1 102 ? 10.472 0.501 -26.018 1.00 91.56 102 ILE A CA 1
ATOM 792 C C . ILE A 1 102 ? 9.400 -0.314 -26.753 1.00 91.56 102 ILE A C 1
ATOM 794 O O . ILE A 1 102 ? 9.673 -0.889 -27.804 1.00 91.56 102 ILE A O 1
ATOM 798 N N . SER A 1 103 ? 8.202 -0.410 -26.174 1.00 90.62 103 SER A N 1
ATOM 799 C CA . SER A 1 103 ? 7.125 -1.253 -26.702 1.00 90.62 103 SER A CA 1
ATOM 800 C C . SER A 1 103 ? 6.287 -0.590 -27.793 1.00 90.62 103 SER A C 1
ATOM 802 O O . SER A 1 103 ? 5.493 -1.267 -28.442 1.00 90.62 103 SER A O 1
ATOM 804 N N . SER A 1 104 ? 6.432 0.716 -27.996 1.00 84.94 104 SER A N 1
ATOM 805 C CA . SER A 1 104 ? 5.743 1.414 -29.072 1.00 84.94 104 SER A CA 1
ATOM 806 C C . SER A 1 104 ? 6.303 1.021 -30.440 1.00 84.94 104 SER A C 1
ATOM 808 O O . SER A 1 104 ? 7.497 0.777 -30.593 1.00 84.94 104 SER A O 1
ATOM 810 N N . ASP A 1 105 ? 5.451 1.057 -31.465 1.00 74.38 105 ASP A N 1
ATOM 811 C CA . ASP A 1 105 ? 5.872 0.921 -32.867 1.00 74.38 105 ASP A CA 1
ATOM 812 C C . ASP A 1 105 ? 6.590 2.181 -33.391 1.00 74.38 105 ASP A C 1
ATOM 814 O O . ASP A 1 105 ? 6.832 2.315 -34.593 1.00 74.38 105 ASP A O 1
ATOM 818 N N . GLN A 1 106 ? 6.904 3.143 -32.513 1.00 73.19 106 GLN A N 1
ATOM 819 C CA . GLN A 1 106 ? 7.647 4.328 -32.907 1.00 73.19 106 GLN A CA 1
ATOM 820 C C . GLN A 1 106 ? 9.073 3.924 -33.268 1.00 73.19 106 GLN A C 1
ATOM 822 O O . GLN A 1 106 ? 9.806 3.319 -32.488 1.00 73.19 106 GLN A O 1
ATOM 827 N N . VAL A 1 107 ? 9.451 4.269 -34.491 1.00 76.25 107 VAL A N 1
ATOM 828 C CA . VAL A 1 107 ? 10.792 4.054 -35.017 1.00 76.25 107 VAL A CA 1
ATOM 829 C C . VAL A 1 107 ? 11.717 5.150 -34.500 1.00 76.25 107 VAL A C 1
ATOM 831 O O . VAL A 1 107 ? 11.411 6.339 -34.605 1.00 76.25 107 VAL A O 1
ATOM 834 N N . GLY A 1 108 ? 12.840 4.728 -33.924 1.00 74.69 108 GLY A N 1
ATOM 835 C CA . GLY A 1 108 ? 13.898 5.613 -33.461 1.00 74.69 108 GLY A CA 1
ATOM 836 C C . GLY A 1 108 ? 14.765 6.150 -34.606 1.00 74.69 108 GLY A C 1
ATOM 837 O O . GLY A 1 108 ? 14.386 6.071 -35.781 1.00 74.69 108 GLY A O 1
ATOM 838 N N . PRO A 1 109 ? 15.956 6.683 -34.280 1.00 74.12 109 PRO A N 1
ATOM 839 C CA . PRO A 1 109 ? 16.974 7.013 -35.272 1.00 74.12 109 PRO A CA 1
ATOM 840 C C . PRO A 1 109 ? 17.207 5.834 -36.228 1.00 74.12 109 PRO A C 1
ATOM 842 O O . PRO A 1 109 ? 17.113 4.672 -35.831 1.00 74.12 109 PRO A O 1
ATOM 845 N N . ASP A 1 110 ? 17.463 6.140 -37.499 1.00 74.44 110 ASP A N 1
ATOM 846 C CA . ASP A 1 110 ? 17.728 5.152 -38.556 1.00 74.44 110 ASP A CA 1
ATOM 847 C C . ASP A 1 110 ? 16.577 4.169 -38.850 1.00 74.44 110 ASP A C 1
ATOM 849 O O . ASP A 1 110 ? 16.792 3.097 -39.414 1.00 74.44 110 ASP A O 1
ATOM 853 N N . ASN A 1 111 ? 15.331 4.548 -38.524 1.00 80.19 111 ASN A N 1
ATOM 854 C CA . ASN A 1 111 ? 14.127 3.749 -38.786 1.00 80.19 111 ASN A CA 1
ATOM 855 C C . ASN A 1 111 ? 14.153 2.372 -38.083 1.00 80.19 111 ASN A C 1
ATOM 857 O O . ASN A 1 111 ? 13.610 1.389 -38.592 1.00 80.19 111 ASN A O 1
ATOM 861 N N . VAL A 1 112 ? 14.791 2.303 -36.907 1.00 81.38 112 VAL A N 1
ATOM 862 C CA . VAL A 1 112 ? 14.912 1.082 -36.095 1.00 81.38 112 VAL A CA 1
ATOM 863 C C . VAL A 1 112 ? 13.825 1.035 -35.019 1.00 81.38 112 VAL A C 1
ATOM 865 O O . VAL A 1 112 ? 13.677 1.973 -34.237 1.00 81.38 112 VAL A O 1
ATOM 868 N N . SER A 1 113 ? 13.080 -0.074 -34.953 1.00 87.06 113 SER A N 1
ATOM 869 C CA . SER A 1 113 ? 12.174 -0.387 -33.838 1.00 87.06 113 SER A CA 1
ATOM 870 C C . SER A 1 113 ? 12.853 -1.342 -32.857 1.00 87.06 113 SER A C 1
ATOM 872 O O . SER A 1 113 ? 13.461 -2.336 -33.257 1.00 87.06 113 SER A O 1
ATOM 874 N N . CYS A 1 114 ? 12.737 -1.046 -31.562 1.00 89.44 114 CYS A N 1
ATOM 875 C CA . CYS A 1 114 ? 13.319 -1.862 -30.495 1.00 89.44 114 CYS A CA 1
ATOM 876 C C . CYS A 1 114 ? 12.343 -2.891 -29.920 1.00 89.44 114 CYS A C 1
ATOM 878 O O . CYS A 1 114 ? 12.769 -3.748 -29.146 1.00 89.44 114 CYS A O 1
ATOM 880 N N . HIS A 1 115 ? 11.061 -2.824 -30.293 1.00 90.56 115 HIS A N 1
ATOM 881 C CA . HIS A 1 115 ? 10.012 -3.663 -29.725 1.00 90.56 115 HIS A CA 1
ATOM 882 C C . HIS A 1 115 ? 10.343 -5.157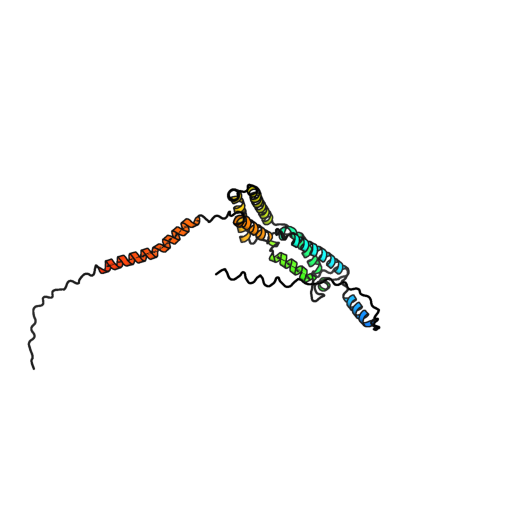 -29.889 1.00 90.56 115 HIS A C 1
ATOM 884 O O . HIS A 1 115 ? 10.487 -5.871 -28.897 1.00 90.56 115 HIS A O 1
ATOM 890 N N . ASP A 1 116 ? 10.527 -5.644 -31.120 1.00 88.50 116 ASP A N 1
ATOM 891 C CA . ASP A 1 116 ? 10.785 -7.074 -31.339 1.00 88.50 116 ASP A CA 1
ATOM 892 C C . ASP A 1 116 ? 12.197 -7.475 -30.886 1.00 88.50 116 ASP A C 1
ATOM 894 O O . ASP A 1 116 ? 12.375 -8.524 -30.267 1.00 88.50 116 ASP A O 1
ATOM 898 N N . SER A 1 117 ? 13.184 -6.601 -31.101 1.00 87.88 117 SER A N 1
ATOM 899 C CA . SER A 1 117 ? 14.590 -6.842 -30.757 1.00 87.88 117 SER A CA 1
ATOM 900 C C . SER A 1 117 ? 14.858 -6.921 -29.249 1.00 87.88 117 SER A C 1
ATOM 902 O O . SER A 1 117 ? 15.786 -7.617 -28.839 1.00 87.88 117 SER A O 1
ATOM 904 N N . LEU A 1 118 ? 14.074 -6.232 -28.409 1.00 89.56 118 LEU A N 1
ATOM 905 C CA . LEU A 1 118 ? 14.249 -6.232 -26.948 1.00 89.56 118 LEU A CA 1
ATOM 906 C C . LEU A 1 118 ? 13.179 -7.032 -26.198 1.00 89.56 118 LEU A C 1
ATOM 908 O O . LEU A 1 118 ? 13.465 -7.557 -25.122 1.00 89.56 118 LEU A O 1
ATOM 912 N N . LEU A 1 119 ? 11.949 -7.112 -26.719 1.00 91.69 119 LEU A N 1
ATOM 913 C CA . LEU A 1 119 ? 10.827 -7.736 -26.006 1.00 91.69 119 LEU A CA 1
ATOM 914 C C . LEU A 1 119 ? 10.477 -9.135 -26.522 1.00 91.69 119 LEU A C 1
ATOM 916 O O . LEU A 1 119 ? 9.817 -9.879 -25.799 1.00 91.69 119 LEU A O 1
ATOM 920 N N . ARG A 1 120 ? 10.886 -9.501 -27.746 1.00 87.31 120 ARG A N 1
ATOM 921 C CA . ARG A 1 120 ? 10.525 -10.781 -28.391 1.00 87.31 120 ARG A CA 1
ATOM 922 C C . ARG A 1 120 ? 11.706 -11.522 -29.033 1.00 87.31 120 ARG A C 1
ATOM 924 O O . ARG A 1 120 ? 11.489 -12.487 -29.762 1.00 87.31 120 ARG A O 1
ATOM 931 N N . SER A 1 121 ? 12.942 -11.097 -28.775 1.00 83.81 121 SER A N 1
ATOM 932 C CA . SER A 1 121 ? 14.140 -11.652 -29.420 1.00 83.81 121 SER A CA 1
ATOM 933 C C . SER A 1 121 ? 14.584 -13.001 -28.856 1.00 83.81 121 SER A C 1
ATOM 935 O O . SER A 1 121 ? 15.259 -13.765 -29.545 1.00 83.81 121 SER A O 1
ATOM 937 N N . ASP A 1 122 ? 14.181 -13.328 -27.629 1.00 85.38 122 ASP A N 1
ATOM 938 C CA . ASP A 1 122 ? 14.532 -14.576 -26.960 1.00 85.38 122 ASP A CA 1
ATOM 939 C C . ASP A 1 122 ? 13.308 -15.263 -26.325 1.00 85.38 122 ASP A C 1
ATOM 941 O O . ASP A 1 122 ? 12.242 -14.672 -26.160 1.00 85.38 122 ASP A O 1
ATOM 945 N N . ARG A 1 123 ? 13.449 -16.550 -25.970 1.00 89.62 123 ARG A N 1
ATOM 946 C CA . ARG A 1 123 ? 12.358 -17.361 -25.388 1.00 89.62 123 ARG A CA 1
ATOM 947 C C . ARG A 1 123 ? 11.929 -16.884 -23.995 1.00 89.62 123 ARG A C 1
ATOM 949 O O . ARG A 1 123 ? 10.812 -17.176 -23.575 1.00 89.62 123 ARG A O 1
ATOM 956 N N . LEU A 1 124 ? 12.837 -16.266 -23.245 1.00 91.44 124 LEU A N 1
ATOM 957 C CA . LEU A 1 124 ? 12.592 -15.806 -21.880 1.00 91.44 124 LEU A CA 1
ATOM 958 C C . LEU A 1 124 ? 11.840 -14.470 -21.872 1.00 91.44 124 LEU A C 1
ATOM 960 O O . LEU A 1 124 ? 11.055 -14.245 -20.955 1.00 91.44 124 LEU A O 1
ATOM 964 N N . MET A 1 125 ? 12.057 -13.617 -22.879 1.00 93.62 125 MET A N 1
ATOM 965 C CA . MET A 1 125 ? 11.479 -12.276 -23.001 1.00 93.62 125 MET A CA 1
ATOM 966 C C . MET A 1 125 ? 11.666 -11.479 -21.702 1.00 93.62 125 MET A C 1
ATOM 968 O O . MET A 1 125 ? 10.714 -10.965 -21.112 1.00 93.62 125 MET A O 1
ATOM 972 N N . LEU A 1 126 ? 12.907 -11.426 -21.207 1.00 93.06 126 LEU A N 1
ATOM 973 C CA . LEU A 1 126 ? 13.192 -11.006 -19.832 1.00 93.06 126 LEU A CA 1
ATOM 974 C C . LEU A 1 126 ? 12.693 -9.588 -19.517 1.00 93.06 126 LEU A C 1
ATOM 976 O O . LEU A 1 126 ? 12.085 -9.375 -18.473 1.00 93.06 126 LEU A O 1
ATOM 980 N N . VAL A 1 127 ? 12.913 -8.626 -20.419 1.00 94.25 127 VAL A N 1
ATOM 981 C CA . VAL A 1 127 ? 12.479 -7.227 -20.234 1.00 94.25 127 VAL A CA 1
ATOM 982 C C . VAL A 1 127 ? 10.958 -7.140 -20.089 1.00 94.25 127 VAL A C 1
ATOM 984 O O . VAL A 1 127 ? 10.457 -6.461 -19.191 1.00 94.25 127 VAL A O 1
ATOM 987 N N . PHE A 1 128 ? 10.227 -7.876 -20.932 1.00 95.06 128 PHE A N 1
ATOM 988 C CA . PHE A 1 128 ? 8.774 -7.986 -20.853 1.00 95.06 128 PHE A CA 1
ATOM 989 C C . PHE A 1 128 ? 8.344 -8.582 -19.509 1.00 95.06 128 PHE A C 1
ATOM 991 O O . PHE A 1 128 ? 7.534 -7.974 -18.813 1.00 95.06 128 PHE A O 1
ATOM 998 N N . GLN A 1 129 ? 8.916 -9.723 -19.110 1.00 95.94 129 GLN A N 1
ATOM 999 C CA . GLN A 1 129 ? 8.546 -10.401 -17.864 1.00 95.94 129 GLN A CA 1
ATOM 1000 C C . GLN A 1 129 ? 8.796 -9.519 -16.635 1.00 95.94 129 GLN A C 1
ATOM 1002 O O . GLN A 1 129 ? 7.906 -9.359 -15.803 1.00 95.94 129 GLN A O 1
ATOM 1007 N N . LEU A 1 130 ? 9.974 -8.893 -16.552 1.00 96.38 130 LEU A N 1
ATOM 1008 C CA . LEU A 1 130 ? 10.328 -8.006 -15.445 1.00 96.38 130 LEU A CA 1
ATOM 1009 C C . LEU A 1 130 ? 9.334 -6.849 -15.318 1.00 96.38 130 LEU A C 1
ATOM 1011 O O . LEU A 1 130 ? 8.892 -6.538 -14.212 1.00 96.38 130 LEU A O 1
ATOM 1015 N N . TYR A 1 131 ? 8.951 -6.228 -16.437 1.00 97.50 131 TYR A N 1
ATOM 1016 C CA . TYR A 1 131 ? 7.945 -5.171 -16.431 1.00 97.50 131 TYR A CA 1
ATOM 1017 C C . TYR A 1 131 ? 6.553 -5.686 -16.032 1.00 97.50 131 TYR A C 1
ATOM 1019 O O . TYR A 1 131 ? 5.883 -5.045 -15.220 1.00 97.50 131 TYR A O 1
ATOM 1027 N N . GLN A 1 132 ? 6.123 -6.842 -16.553 1.00 97.12 132 GLN A N 1
ATOM 1028 C CA . GLN A 1 132 ? 4.834 -7.445 -16.190 1.00 97.12 132 GLN A CA 1
ATOM 1029 C C . GLN A 1 132 ? 4.742 -7.731 -14.689 1.00 97.12 132 GLN A C 1
ATOM 1031 O O . GLN A 1 132 ? 3.718 -7.426 -14.078 1.00 97.12 132 GLN A O 1
ATOM 1036 N N . ASP A 1 133 ? 5.818 -8.220 -14.073 1.00 97.19 133 ASP A N 1
ATOM 1037 C CA . ASP A 1 133 ? 5.864 -8.454 -12.629 1.00 97.19 133 ASP A CA 1
ATOM 1038 C C . ASP A 1 133 ? 5.677 -7.136 -11.848 1.00 97.19 133 ASP A C 1
ATOM 1040 O O . ASP A 1 133 ? 4.898 -7.075 -10.893 1.00 97.19 133 ASP A O 1
ATOM 1044 N N . GLN A 1 134 ? 6.313 -6.040 -12.287 1.00 96.94 134 GLN A N 1
ATOM 1045 C CA . GLN A 1 134 ? 6.116 -4.719 -11.668 1.00 96.94 134 GLN A CA 1
ATOM 1046 C C . GLN A 1 134 ? 4.684 -4.202 -11.856 1.00 96.94 134 GLN A C 1
ATOM 1048 O O . GLN A 1 134 ? 4.070 -3.687 -10.918 1.00 96.94 134 GLN A O 1
ATOM 1053 N N . GLN A 1 135 ? 4.121 -4.374 -13.052 1.00 97.44 135 GLN A N 1
ATOM 1054 C CA . GLN A 1 135 ? 2.736 -4.016 -13.355 1.00 97.44 135 GLN A CA 1
ATOM 1055 C C . GLN A 1 135 ? 1.747 -4.826 -12.498 1.00 97.44 135 GLN A C 1
ATOM 1057 O O . GLN A 1 135 ? 0.730 -4.289 -12.041 1.00 97.44 135 GLN A O 1
ATOM 1062 N N . GLN A 1 136 ? 2.048 -6.097 -12.229 1.00 97.69 136 GLN A N 1
ATOM 1063 C CA . GLN A 1 136 ? 1.258 -6.952 -11.349 1.00 97.69 136 GLN A CA 1
ATOM 1064 C C . GLN A 1 136 ? 1.330 -6.489 -9.890 1.00 97.69 136 GLN A C 1
ATOM 1066 O O . GLN A 1 136 ? 0.291 -6.414 -9.229 1.00 97.69 136 GLN A O 1
ATOM 1071 N N . ILE A 1 137 ? 2.515 -6.132 -9.385 1.00 96.50 137 ILE A N 1
ATOM 1072 C CA . ILE A 1 137 ? 2.671 -5.572 -8.031 1.00 96.50 137 ILE A CA 1
ATOM 1073 C C . ILE A 1 137 ? 1.831 -4.298 -7.891 1.00 96.50 137 ILE A C 1
ATOM 1075 O O . ILE A 1 137 ? 1.061 -4.171 -6.935 1.00 96.50 137 ILE A O 1
ATOM 1079 N N . TRP A 1 138 ? 1.918 -3.386 -8.863 1.00 97.31 138 TRP A N 1
ATOM 1080 C CA . TRP A 1 138 ? 1.163 -2.131 -8.867 1.00 97.31 138 TRP A CA 1
ATOM 1081 C C . TRP A 1 138 ? -0.358 -2.339 -8.843 1.00 97.31 138 TRP A C 1
ATOM 1083 O O . TRP A 1 138 ? -1.073 -1.702 -8.063 1.00 97.31 138 TRP A O 1
ATOM 1093 N N . THR A 1 139 ? -0.853 -3.241 -9.694 1.00 97.12 139 THR A N 1
ATOM 1094 C CA . THR A 1 139 ? -2.291 -3.523 -9.851 1.00 97.12 139 THR A CA 1
ATOM 1095 C C . THR A 1 139 ? -2.860 -4.295 -8.670 1.00 97.12 139 THR A C 1
ATOM 1097 O O . THR A 1 139 ? -3.901 -3.909 -8.146 1.00 97.12 139 THR A O 1
ATOM 1100 N N . THR A 1 140 ? -2.155 -5.320 -8.187 1.00 96.69 140 THR A N 1
ATOM 1101 C CA . THR A 1 140 ? -2.564 -6.102 -7.006 1.00 96.69 140 THR A CA 1
ATOM 1102 C C . THR A 1 140 ? -2.581 -5.237 -5.746 1.00 96.69 140 THR A C 1
ATOM 1104 O O . THR A 1 140 ? -3.451 -5.398 -4.897 1.00 96.69 140 THR A O 1
ATOM 1107 N N . SER A 1 141 ? -1.659 -4.274 -5.640 1.00 95.94 141 SER A N 1
ATOM 1108 C CA . SER A 1 141 ? -1.619 -3.307 -4.530 1.00 95.94 141 SER A CA 1
ATOM 1109 C C . SER A 1 141 ? -2.673 -2.198 -4.647 1.00 95.94 141 SER A C 1
ATOM 1111 O O . SER A 1 141 ? -2.780 -1.349 -3.757 1.00 95.94 141 SER A O 1
ATOM 1113 N N . ASN A 1 142 ? -3.417 -2.167 -5.757 1.00 96.81 142 ASN A N 1
ATOM 1114 C CA . ASN A 1 142 ? -4.395 -1.145 -6.102 1.00 96.81 142 ASN A CA 1
ATOM 1115 C C . ASN A 1 142 ? -3.870 0.295 -5.913 1.00 96.81 142 ASN A C 1
ATOM 1117 O O . ASN A 1 142 ? -4.584 1.186 -5.449 1.00 96.81 142 ASN A O 1
ATOM 1121 N N . CYS A 1 143 ? -2.596 0.541 -6.248 1.00 96.25 143 CYS A N 1
ATOM 1122 C CA . CYS A 1 143 ? -1.966 1.841 -5.997 1.00 96.25 143 CYS A CA 1
ATOM 1123 C C . CYS A 1 143 ? -2.619 2.985 -6.785 1.00 96.25 143 CYS A C 1
ATOM 1125 O O . CYS A 1 143 ? -2.612 4.123 -6.320 1.00 96.25 143 CYS A O 1
ATOM 1127 N N . ALA A 1 144 ? -3.253 2.681 -7.923 1.00 95.19 144 ALA A N 1
ATOM 1128 C CA . ALA A 1 144 ? -4.022 3.649 -8.701 1.00 95.19 144 ALA A CA 1
ATOM 1129 C C . ALA A 1 144 ? -5.134 4.323 -7.875 1.00 95.19 144 ALA A C 1
ATOM 1131 O O . ALA A 1 144 ? -5.331 5.526 -8.005 1.00 95.19 144 ALA A O 1
ATOM 1132 N N . SER A 1 145 ? -5.800 3.600 -6.963 1.00 95.19 145 SER A N 1
ATOM 1133 C CA . SER A 1 145 ? -6.837 4.177 -6.091 1.00 95.19 145 SER A CA 1
ATOM 1134 C C . SER A 1 145 ? -6.305 5.205 -5.090 1.00 95.19 145 SER A C 1
ATOM 1136 O O . SER A 1 145 ? -7.084 5.989 -4.549 1.00 95.19 145 SER A O 1
ATOM 1138 N N . CYS A 1 146 ? -4.994 5.218 -4.834 1.00 95.19 146 CYS A N 1
ATOM 1139 C CA . CYS A 1 146 ? -4.366 6.205 -3.962 1.00 95.19 146 CYS A CA 1
ATOM 1140 C C . CYS A 1 146 ? -3.902 7.467 -4.696 1.00 95.19 146 CYS A C 1
ATOM 1142 O O . CYS A 1 146 ? -3.537 8.443 -4.030 1.00 95.19 146 CYS A O 1
ATOM 1144 N N . LEU A 1 147 ? -3.968 7.478 -6.027 1.00 94.94 147 LEU A N 1
ATOM 1145 C CA . LEU A 1 147 ? -3.541 8.584 -6.872 1.00 94.94 147 LEU A CA 1
ATOM 1146 C C . LEU A 1 147 ? -4.725 9.323 -7.505 1.00 94.94 147 LEU A C 1
ATOM 1148 O O . LEU A 1 147 ? -5.840 8.814 -7.600 1.00 94.94 147 LEU A O 1
ATOM 1152 N N . SER A 1 148 ? -4.454 10.548 -7.931 1.00 92.25 148 SER A N 1
ATOM 1153 C CA . SER A 1 148 ? -5.268 11.349 -8.834 1.00 92.25 148 SER A CA 1
ATOM 1154 C C . SER A 1 148 ? -4.326 11.869 -9.909 1.00 92.25 148 SER A C 1
ATOM 1156 O O . SER A 1 148 ? -3.439 12.667 -9.601 1.00 92.25 148 SER A O 1
ATOM 1158 N N . GLU A 1 149 ? -4.507 11.392 -11.141 1.00 85.25 149 GLU A N 1
ATOM 1159 C CA . GLU A 1 149 ? -3.565 11.618 -12.246 1.00 85.25 149 GLU A CA 1
ATOM 1160 C C . GLU A 1 149 ? -2.158 11.140 -11.843 1.00 85.25 149 GLU A C 1
ATOM 1162 O O . GLU A 1 149 ? -1.966 9.940 -11.638 1.00 85.25 149 GLU A O 1
ATOM 1167 N N . ASP A 1 150 ? -1.224 12.068 -11.630 1.00 85.44 150 ASP A N 1
ATOM 1168 C CA . ASP A 1 150 ? 0.181 11.793 -11.311 1.00 85.44 150 ASP A CA 1
ATOM 1169 C C . ASP A 1 150 ? 0.574 12.189 -9.880 1.00 85.44 150 ASP A C 1
ATOM 1171 O O . ASP A 1 150 ? 1.753 12.328 -9.560 1.00 85.44 150 ASP A O 1
ATOM 1175 N N . SER A 1 151 ? -0.400 12.400 -8.993 1.00 91.75 151 SER A N 1
ATOM 1176 C CA . SER A 1 151 ? -0.144 12.799 -7.605 1.00 91.75 151 SER A CA 1
ATOM 1177 C C . SER A 1 151 ? -1.009 12.027 -6.615 1.00 91.75 151 SER A C 1
ATOM 1179 O O . SER A 1 151 ? -1.983 11.378 -6.987 1.00 91.75 151 SER A O 1
ATOM 1181 N N . LEU A 1 152 ? -0.660 12.073 -5.328 1.00 93.56 152 LEU A N 1
ATOM 1182 C CA . LEU A 1 152 ? -1.496 11.490 -4.279 1.00 93.56 152 LEU A CA 1
ATOM 1183 C C . LEU A 1 152 ? -2.864 12.171 -4.245 1.00 93.56 152 LEU A C 1
ATOM 1185 O O . LEU A 1 152 ? -2.958 13.397 -4.195 1.00 93.56 152 LEU A O 1
ATOM 1189 N N . SER A 1 153 ? -3.931 11.372 -4.224 1.00 95.12 153 SER A N 1
ATOM 1190 C CA . SER A 1 153 ? -5.282 11.923 -4.198 1.00 95.12 153 SER A CA 1
ATOM 1191 C C . SER A 1 153 ? -5.546 12.683 -2.894 1.00 95.12 153 SER A C 1
ATOM 1193 O O . SER A 1 153 ? -5.046 12.329 -1.820 1.00 95.12 153 SER A O 1
ATOM 1195 N N . ASN A 1 154 ? -6.409 13.700 -2.963 1.00 94.75 154 ASN A N 1
ATOM 1196 C CA . ASN A 1 154 ? -6.834 14.464 -1.784 1.00 94.75 154 ASN A CA 1
ATOM 1197 C C . ASN A 1 154 ? -7.416 13.560 -0.685 1.00 94.75 154 ASN A C 1
ATOM 1199 O O . ASN A 1 154 ? -7.241 13.828 0.503 1.00 94.75 154 ASN A O 1
ATOM 1203 N N . VAL A 1 155 ? -8.082 12.467 -1.074 1.00 93.56 155 VAL A N 1
ATOM 1204 C CA . VAL A 1 155 ? -8.648 11.484 -0.142 1.00 93.56 155 VAL A CA 1
ATOM 1205 C C . VAL A 1 155 ? -7.535 10.737 0.594 1.00 93.56 155 VAL A C 1
ATOM 1207 O O . VAL A 1 155 ? -7.595 10.616 1.819 1.00 93.56 155 VAL A O 1
ATOM 1210 N N . THR A 1 156 ? -6.498 10.293 -0.121 1.00 95.56 156 THR A N 1
ATOM 1211 C CA . THR A 1 156 ? -5.324 9.639 0.475 1.00 95.56 156 THR A CA 1
ATOM 1212 C C . THR A 1 156 ? -4.600 10.579 1.434 1.00 95.56 156 THR A C 1
ATOM 1214 O O . THR A 1 156 ? -4.331 10.205 2.574 1.00 95.56 156 THR A O 1
ATOM 1217 N N . LEU A 1 157 ? -4.339 11.823 1.022 1.00 96.00 157 LEU A N 1
ATOM 1218 C CA . LEU A 1 157 ? -3.673 12.827 1.864 1.00 96.00 157 LEU A CA 1
ATOM 1219 C C . LEU A 1 157 ? -4.472 13.137 3.136 1.00 96.00 157 LEU A C 1
ATOM 1221 O O . LEU A 1 157 ? -3.910 13.238 4.233 1.00 96.00 157 LEU A O 1
ATOM 1225 N N . TYR A 1 158 ? -5.796 13.240 3.009 1.00 96.62 158 TYR A N 1
ATOM 1226 C CA . TYR A 1 158 ? -6.676 13.433 4.153 1.00 96.62 158 TYR A CA 1
ATOM 1227 C C . TYR A 1 158 ? -6.635 12.230 5.105 1.00 96.62 158 TYR A C 1
ATOM 1229 O O . TYR A 1 158 ? -6.472 12.413 6.313 1.00 96.62 158 TYR A O 1
ATOM 1237 N N . TYR A 1 159 ? -6.696 11.002 4.579 1.00 97.44 159 TYR A N 1
ATOM 1238 C CA . TYR A 1 159 ? -6.550 9.788 5.384 1.00 97.44 159 TYR A CA 1
ATOM 1239 C C . TYR A 1 159 ? -5.221 9.760 6.146 1.00 97.44 159 TYR A C 1
ATOM 1241 O O . TYR A 1 159 ? -5.226 9.537 7.357 1.00 97.44 159 TYR A O 1
ATOM 1249 N N . MET A 1 160 ? -4.099 10.054 5.482 1.00 96.19 160 MET A N 1
ATOM 1250 C CA . MET A 1 160 ? -2.777 10.072 6.123 1.00 96.19 160 MET A CA 1
ATOM 1251 C C . MET A 1 160 ? -2.685 11.126 7.228 1.00 96.19 160 MET A C 1
ATOM 1253 O O . MET A 1 160 ? -2.071 10.889 8.268 1.00 96.19 160 MET A O 1
ATOM 1257 N N . THR A 1 161 ? -3.350 12.267 7.046 1.00 97.19 161 THR A N 1
ATOM 1258 C CA . THR A 1 161 ? -3.427 13.319 8.068 1.00 97.19 161 THR A CA 1
ATOM 1259 C C . THR A 1 161 ? -4.181 12.833 9.309 1.00 97.19 161 THR A C 1
ATOM 1261 O O . THR A 1 161 ? -3.680 12.965 10.427 1.00 97.19 161 THR A O 1
ATOM 1264 N N . VAL A 1 162 ? -5.356 12.222 9.129 1.00 97.69 162 VAL A N 1
ATOM 1265 C CA . VAL A 1 162 ? -6.173 11.678 10.234 1.00 97.69 162 VAL A CA 1
ATOM 1266 C C . VAL A 1 162 ? -5.474 10.495 10.918 1.00 97.69 162 VAL A C 1
ATOM 1268 O O . VAL A 1 162 ? -5.537 10.346 12.144 1.00 97.69 162 VAL A O 1
ATOM 1271 N N . LEU A 1 163 ? -4.771 9.667 10.143 1.00 97.62 163 LEU A N 1
ATOM 1272 C CA . LEU A 1 163 ? -3.939 8.581 10.652 1.00 97.62 163 LEU A CA 1
ATOM 1273 C C . LEU A 1 163 ? -2.814 9.127 11.536 1.00 97.62 163 LEU A C 1
ATOM 1275 O O . LEU A 1 163 ? -2.699 8.698 12.682 1.00 97.62 163 LEU A O 1
ATOM 1279 N N . ASN A 1 164 ? -2.035 10.096 11.046 1.00 97.12 164 ASN A N 1
ATOM 1280 C CA . ASN A 1 164 ? -0.957 10.715 11.819 1.00 97.12 164 ASN A CA 1
ATOM 1281 C C . ASN A 1 164 ? -1.484 11.342 13.111 1.00 97.12 164 ASN A C 1
ATOM 1283 O O . ASN A 1 164 ? -0.937 11.073 14.171 1.00 97.12 164 ASN A O 1
ATOM 1287 N N . GLN A 1 165 ? -2.597 12.080 13.065 1.00 96.56 165 GLN A N 1
ATOM 1288 C CA . GLN A 1 165 ? -3.229 12.625 14.275 1.00 96.56 165 GLN A CA 1
ATOM 1289 C C . GLN A 1 165 ? -3.593 11.533 15.294 1.00 96.56 165 GLN A C 1
ATOM 1291 O O . GLN A 1 165 ? -3.414 11.712 16.501 1.00 96.56 165 GLN A O 1
ATOM 1296 N N . SER A 1 166 ? -4.090 10.388 14.820 1.00 96.69 166 SER A N 1
ATOM 1297 C CA . SER A 1 166 ? -4.435 9.250 15.678 1.00 96.69 166 SER A CA 1
ATOM 1298 C C . SER A 1 166 ? -3.192 8.606 16.293 1.00 96.69 166 SER A C 1
ATOM 1300 O O . SER A 1 166 ? -3.174 8.340 17.494 1.00 96.69 166 SER A O 1
ATOM 1302 N N . LEU A 1 167 ? -2.140 8.401 15.496 1.00 96.12 167 LEU A N 1
ATOM 1303 C CA . LEU A 1 167 ? -0.875 7.825 15.957 1.00 96.12 167 LEU A CA 1
ATOM 1304 C C . LEU A 1 167 ? -0.141 8.755 16.930 1.00 96.12 167 LEU A C 1
ATOM 1306 O O . LEU A 1 167 ? 0.319 8.284 17.963 1.00 96.12 167 LEU A O 1
ATOM 1310 N N . THR A 1 168 ? -0.126 10.066 16.683 1.00 95.88 168 THR A N 1
ATOM 1311 C CA . THR A 1 168 ? 0.418 11.056 17.626 1.00 95.88 168 THR A CA 1
ATOM 1312 C C . THR A 1 168 ? -0.343 11.042 18.952 1.00 95.88 168 THR A C 1
ATOM 1314 O O . THR A 1 168 ? 0.261 11.176 20.015 1.00 95.88 168 THR A O 1
ATOM 1317 N N . CYS A 1 169 ? -1.667 10.839 18.928 1.00 95.12 169 CYS A N 1
ATOM 1318 C CA . CYS A 1 169 ? -2.425 10.649 20.164 1.00 95.12 169 CYS A CA 1
ATOM 1319 C C . CYS A 1 169 ? -1.974 9.386 20.910 1.00 95.12 169 CYS A C 1
ATOM 1321 O O . CYS A 1 169 ? -1.810 9.429 22.132 1.00 95.12 169 CYS A O 1
ATOM 1323 N N . PHE A 1 170 ? -1.766 8.277 20.191 1.00 95.00 170 PHE A N 1
ATOM 1324 C CA . PHE A 1 170 ? -1.311 7.022 20.790 1.00 95.00 170 PHE A CA 1
ATOM 1325 C C . PHE A 1 170 ? 0.067 7.191 21.424 1.00 95.00 170 PHE A C 1
ATOM 1327 O O . PHE A 1 170 ? 0.215 6.885 22.600 1.00 95.00 170 PHE A O 1
ATOM 1334 N N . GLU A 1 171 ? 1.027 7.746 20.689 1.00 93.69 171 GLU A N 1
ATOM 1335 C CA . GLU A 1 171 ? 2.398 7.985 21.148 1.00 93.69 171 GLU A CA 1
ATOM 1336 C C . GLU A 1 171 ? 2.426 8.844 22.421 1.00 93.69 171 GLU A C 1
ATOM 1338 O O . GLU A 1 171 ? 2.919 8.404 23.460 1.00 93.69 171 GLU A O 1
ATOM 1343 N N . LYS A 1 172 ? 1.755 10.004 22.398 1.00 91.94 172 LYS A N 1
ATOM 1344 C CA . LYS A 1 172 ? 1.694 10.931 23.540 1.00 91.94 172 LYS A CA 1
ATOM 1345 C C . LYS A 1 172 ? 1.137 10.297 24.821 1.00 91.94 172 LYS A C 1
ATOM 1347 O O . LYS A 1 172 ? 1.562 10.642 25.921 1.00 91.94 172 LYS A O 1
ATOM 1352 N N . ASN A 1 173 ? 0.134 9.427 24.702 1.00 88.81 173 ASN A N 1
ATOM 1353 C CA . ASN A 1 173 ? -0.500 8.792 25.863 1.00 88.81 173 ASN A CA 1
ATOM 1354 C C . ASN A 1 173 ? 0.156 7.454 26.236 1.00 88.81 173 ASN A C 1
ATOM 1356 O O . ASN A 1 173 ? -0.009 6.988 27.363 1.00 88.81 173 ASN A O 1
ATOM 1360 N N . GLN A 1 174 ? 0.911 6.843 25.321 1.00 87.38 174 GLN A N 1
ATOM 1361 C CA . GLN A 1 174 ? 1.688 5.636 25.583 1.00 87.38 174 GLN A CA 1
ATOM 1362 C C . GLN A 1 174 ? 2.864 5.940 26.517 1.00 87.38 174 GLN A C 1
ATOM 1364 O O . GLN A 1 174 ? 3.099 5.180 27.455 1.00 87.38 174 GLN A O 1
ATOM 1369 N N . GLU A 1 175 ? 3.547 7.072 26.327 1.00 80.06 175 GLU A N 1
ATOM 1370 C CA . GLU A 1 175 ? 4.641 7.527 27.202 1.00 80.06 175 GLU A CA 1
ATOM 1371 C C . GLU A 1 175 ? 4.207 7.719 28.665 1.00 80.06 175 GLU A C 1
ATOM 1373 O O . GLU A 1 175 ? 5.006 7.565 29.585 1.00 80.06 175 GLU A O 1
ATOM 1378 N N . GLN A 1 176 ? 2.921 7.994 28.901 1.00 74.94 176 GLN A N 1
ATOM 1379 C CA . GLN A 1 176 ? 2.350 8.161 30.242 1.00 74.94 176 GLN A CA 1
ATOM 1380 C C . GLN A 1 176 ? 2.090 6.824 30.963 1.00 74.94 176 GLN A C 1
ATOM 1382 O O . GLN A 1 176 ? 1.707 6.819 32.133 1.00 74.94 176 GLN A O 1
ATOM 1387 N N . GLY A 1 177 ? 2.271 5.683 30.286 1.00 74.06 177 GLY A N 1
ATOM 1388 C CA . GLY A 1 177 ? 2.247 4.344 30.885 1.00 74.06 177 GLY A CA 1
ATOM 1389 C C . GLY A 1 177 ? 0.866 3.795 31.261 1.00 74.06 177 GLY A C 1
ATOM 1390 O O . GLY A 1 177 ? 0.782 2.703 31.822 1.00 74.06 177 GLY A O 1
ATOM 1391 N N . ASN A 1 178 ? -0.230 4.500 30.955 1.00 82.44 178 ASN A N 1
ATOM 1392 C CA . ASN A 1 178 ? -1.582 4.057 31.306 1.00 82.44 178 ASN A CA 1
ATOM 1393 C C . ASN A 1 178 ? -2.476 3.879 30.070 1.00 82.44 178 ASN A C 1
ATOM 1395 O O . ASN A 1 178 ? -3.084 4.827 29.568 1.00 82.44 178 ASN A O 1
ATOM 1399 N N . HIS A 1 179 ? -2.619 2.627 29.623 1.00 84.81 179 HIS A N 1
ATOM 1400 C CA . HIS A 1 179 ? -3.445 2.279 28.463 1.00 84.81 179 HIS A CA 1
ATOM 1401 C C . HIS A 1 179 ? -4.919 2.690 28.628 1.00 84.81 179 HIS A C 1
ATOM 1403 O O . HIS A 1 179 ? -5.553 3.056 27.646 1.00 84.81 179 HIS A O 1
ATOM 1409 N N . SER A 1 180 ? -5.470 2.705 29.849 1.00 86.00 180 SER A N 1
ATOM 1410 C CA . SER A 1 180 ? -6.872 3.099 30.076 1.00 86.00 180 SER A CA 1
ATOM 1411 C C . SER A 1 180 ? -7.125 4.569 29.718 1.00 86.00 180 SER A C 1
ATOM 1413 O O . SER A 1 180 ? -8.135 4.904 29.094 1.00 86.00 180 SER A O 1
ATOM 1415 N N . ILE A 1 181 ? -6.169 5.444 30.052 1.00 88.56 181 ILE A N 1
ATOM 1416 C CA . ILE A 1 181 ? -6.221 6.871 29.706 1.00 88.56 181 ILE A CA 1
ATOM 1417 C C . ILE A 1 181 ? -6.083 7.036 28.190 1.00 88.56 181 ILE A C 1
ATOM 1419 O O . ILE A 1 181 ? -6.915 7.707 27.583 1.00 88.56 181 ILE A O 1
ATOM 1423 N N . LEU A 1 182 ? -5.131 6.337 27.560 1.00 93.50 182 LEU A N 1
ATOM 1424 C CA . LEU A 1 182 ? -4.974 6.316 26.099 1.00 93.50 182 LEU A CA 1
ATOM 1425 C C . LEU A 1 182 ? -6.281 5.933 25.394 1.00 93.50 182 LEU A C 1
ATOM 1427 O O . LEU A 1 182 ? -6.728 6.641 24.488 1.00 93.50 182 LEU A O 1
ATOM 1431 N N . CYS A 1 183 ? -6.933 4.852 25.834 1.00 92.56 183 CYS A N 1
ATOM 1432 C CA . CYS A 1 183 ? -8.193 4.398 25.249 1.00 92.56 183 CYS A CA 1
ATOM 1433 C C . CYS A 1 183 ? -9.310 5.436 25.378 1.00 92.56 183 CYS A C 1
ATOM 1435 O O . CYS A 1 183 ? -10.200 5.471 24.531 1.00 92.56 183 CYS A O 1
ATOM 1437 N N . LYS A 1 184 ? -9.309 6.248 26.441 1.00 92.25 184 LYS A N 1
ATOM 1438 C CA . LYS A 1 184 ? -10.314 7.289 26.668 1.00 92.25 184 LYS A CA 1
ATOM 1439 C C . LYS A 1 184 ? -10.037 8.520 25.808 1.00 92.25 184 LYS A C 1
ATOM 1441 O O . LYS A 1 184 ? -10.930 8.954 25.082 1.00 92.25 184 LYS A O 1
ATOM 1446 N N . GLU A 1 185 ? -8.812 9.031 25.856 1.00 93.81 185 GLU A N 1
ATOM 1447 C CA . GLU A 1 185 ? -8.409 10.270 25.182 1.00 93.81 185 GLU A CA 1
ATOM 1448 C C . GLU A 1 185 ? -8.356 10.101 23.656 1.00 93.81 185 GLU A C 1
ATOM 1450 O O . GLU A 1 185 ? -8.859 10.940 22.911 1.00 93.81 185 GLU A O 1
ATOM 1455 N N . CYS A 1 186 ? -7.841 8.970 23.163 1.00 95.44 186 CYS A N 1
ATOM 1456 C CA . CYS A 1 186 ? -7.685 8.733 21.724 1.00 95.44 186 CYS A CA 1
ATOM 1457 C C . CYS A 1 186 ? -8.900 8.065 21.063 1.00 95.44 186 CYS A C 1
ATOM 1459 O O . CYS A 1 186 ? -8.887 7.825 19.851 1.00 95.44 186 CYS A O 1
ATOM 1461 N N . LYS A 1 187 ? -9.972 7.789 21.823 1.00 94.38 187 LYS A N 1
ATOM 1462 C CA . LYS A 1 187 ? -11.192 7.132 21.320 1.00 94.38 187 LYS A CA 1
ATOM 1463 C C . LYS A 1 187 ? -11.801 7.861 20.133 1.00 94.38 187 LYS A C 1
ATOM 1465 O O . LYS A 1 187 ? -12.199 7.224 19.160 1.00 94.38 187 LYS A O 1
ATOM 1470 N N . THR A 1 188 ? -11.910 9.182 20.234 1.00 94.25 188 THR A N 1
ATOM 1471 C CA . THR A 1 188 ? -12.561 10.012 19.217 1.00 94.25 188 THR A CA 1
ATOM 1472 C C . THR A 1 188 ? -11.746 10.030 17.929 1.00 94.25 188 THR A C 1
ATOM 1474 O O . THR A 1 188 ? -12.309 9.789 16.864 1.00 94.25 188 THR A O 1
ATOM 1477 N N . SER A 1 189 ? -10.425 10.209 18.027 1.00 95.56 189 SER A N 1
ATOM 1478 C CA . SER A 1 189 ? -9.517 10.184 16.872 1.00 95.56 189 SER A CA 1
ATOM 1479 C C . SER A 1 189 ? -9.534 8.824 16.173 1.00 95.56 189 SER A C 1
ATOM 1481 O O . SER A 1 189 ? -9.786 8.752 14.971 1.00 95.56 189 SER A O 1
ATOM 1483 N N . TYR A 1 190 ? -9.390 7.731 16.933 1.00 96.31 190 TYR A N 1
ATOM 1484 C CA . TYR A 1 190 ? -9.443 6.375 16.381 1.00 96.31 190 TYR A CA 1
ATOM 1485 C C . TYR A 1 190 ? -10.800 6.059 15.734 1.00 96.31 190 TYR A C 1
ATOM 1487 O O . TYR A 1 190 ? -10.858 5.476 14.649 1.00 96.31 190 TYR A O 1
ATOM 1495 N N . ARG A 1 191 ? -11.908 6.469 16.365 1.00 95.56 191 ARG A N 1
ATOM 1496 C CA . ARG A 1 191 ? -13.249 6.309 15.793 1.00 95.56 191 ARG A CA 1
ATOM 1497 C C . ARG A 1 191 ? -13.381 7.066 14.471 1.00 95.56 191 ARG A C 1
ATOM 1499 O O . ARG A 1 191 ? -13.871 6.479 13.510 1.00 95.56 191 ARG A O 1
ATOM 1506 N N . GLY A 1 192 ? -12.927 8.318 14.415 1.00 96.75 192 GLY A N 1
ATOM 1507 C CA . GLY A 1 192 ? -12.946 9.130 13.196 1.00 96.75 192 GLY A CA 1
ATOM 1508 C C . GLY A 1 192 ? -12.138 8.498 12.061 1.00 96.75 192 GLY A C 1
ATOM 1509 O O . GLY A 1 192 ? -12.633 8.405 10.938 1.00 96.75 192 GLY A O 1
ATOM 1510 N N . LEU A 1 193 ? -10.947 7.973 12.367 1.00 98.06 193 LEU A N 1
ATOM 1511 C CA . LEU A 1 193 ? -10.128 7.218 11.416 1.00 98.06 193 LEU A CA 1
ATOM 1512 C C . LEU A 1 193 ? -10.853 5.964 10.901 1.00 98.06 193 LEU A C 1
ATOM 1514 O O . LEU A 1 193 ? -10.877 5.713 9.698 1.00 98.06 193 LEU A O 1
ATOM 1518 N N . ASN A 1 194 ? -11.474 5.186 11.791 1.00 96.94 194 ASN A N 1
ATOM 1519 C CA . ASN A 1 194 ? -12.178 3.960 11.411 1.00 96.94 194 ASN A CA 1
ATOM 1520 C C . ASN A 1 194 ? -13.451 4.237 10.593 1.00 96.94 194 ASN A C 1
ATOM 1522 O O . ASN A 1 194 ? -13.765 3.484 9.672 1.00 96.94 194 ASN A O 1
ATOM 1526 N N . GLU A 1 195 ? -14.173 5.316 10.899 1.00 96.94 195 GLU A N 1
ATOM 1527 C CA . GLU A 1 195 ? -15.316 5.771 10.100 1.00 96.94 195 GLU A CA 1
ATOM 1528 C C . GLU A 1 195 ? -14.875 6.276 8.719 1.00 96.94 195 GLU A C 1
ATOM 1530 O O . GLU A 1 195 ? -15.523 5.951 7.722 1.00 96.94 195 GLU A O 1
ATOM 1535 N N . LEU A 1 196 ? -13.763 7.018 8.636 1.00 97.38 196 LEU A N 1
ATOM 1536 C CA . LEU A 1 196 ? -13.177 7.439 7.363 1.00 97.38 196 LEU A CA 1
ATOM 1537 C C . LEU A 1 196 ? -12.776 6.229 6.513 1.00 97.38 196 LEU A C 1
ATOM 1539 O O . LEU A 1 196 ? -13.197 6.145 5.361 1.00 97.38 196 LEU A O 1
ATOM 1543 N N . TYR A 1 197 ? -12.047 5.271 7.094 1.00 98.00 197 TYR A N 1
ATOM 1544 C CA . TYR A 1 197 ? -11.686 4.022 6.422 1.00 98.00 197 TYR A CA 1
ATOM 1545 C C . TYR A 1 197 ? -12.926 3.292 5.892 1.00 98.00 197 TYR A C 1
ATOM 1547 O O . TYR A 1 197 ? -12.972 2.927 4.724 1.00 98.00 197 TYR A O 1
ATOM 1555 N N . GLY A 1 198 ? -13.974 3.147 6.713 1.00 97.25 198 GLY A N 1
ATOM 1556 C CA . GLY A 1 198 ? -15.211 2.481 6.296 1.00 97.25 198 GLY A CA 1
ATOM 1557 C C . GLY A 1 198 ? -15.968 3.208 5.176 1.00 97.25 198 GLY A C 1
ATOM 1558 O O . GLY A 1 198 ? -16.690 2.570 4.412 1.00 97.25 198 GLY A O 1
ATOM 1559 N N . ARG A 1 199 ? -15.818 4.534 5.037 1.00 96.69 199 ARG A N 1
ATOM 1560 C CA . ARG A 1 199 ? -16.331 5.267 3.864 1.00 96.69 199 ARG A CA 1
ATOM 1561 C C . ARG A 1 199 ?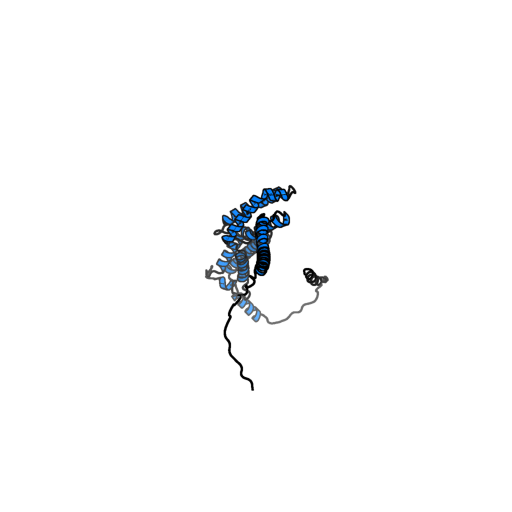 -15.490 4.996 2.618 1.00 96.69 199 ARG A C 1
ATOM 1563 O O . ARG A 1 199 ? -16.057 4.784 1.554 1.00 96.69 199 ARG A O 1
ATOM 1570 N N . MET A 1 200 ? -14.167 4.981 2.753 1.00 96.12 200 MET A N 1
ATOM 1571 C CA . MET A 1 200 ? -13.249 4.698 1.643 1.00 96.12 200 MET A CA 1
ATOM 1572 C C . MET A 1 200 ? -13.404 3.269 1.113 1.00 96.12 200 MET A C 1
ATOM 1574 O O . MET A 1 200 ? -13.401 3.059 -0.096 1.00 96.12 200 MET A O 1
ATOM 1578 N N . GLU A 1 201 ? -13.624 2.308 2.010 1.00 95.50 201 GLU A N 1
ATOM 1579 C CA . GLU A 1 201 ? -13.928 0.915 1.676 1.00 95.50 201 GLU A CA 1
ATOM 1580 C C . GLU A 1 201 ? -15.179 0.807 0.793 1.00 95.50 201 GLU A C 1
ATOM 1582 O O . GLU A 1 201 ? -15.147 0.170 -0.256 1.00 95.50 201 GLU A O 1
ATOM 1587 N N . LYS A 1 202 ? -16.259 1.511 1.159 1.00 95.31 202 LYS A N 1
ATOM 1588 C CA . LYS A 1 202 ? -17.501 1.559 0.365 1.00 95.31 202 LYS A CA 1
ATOM 1589 C C . LYS A 1 202 ? -17.329 2.242 -0.989 1.00 95.31 202 LYS A C 1
ATOM 1591 O O . LYS A 1 202 ? -18.032 1.900 -1.930 1.00 95.31 202 LYS A O 1
ATOM 1596 N N . ASN A 1 203 ? -16.419 3.207 -1.072 1.00 92.88 203 ASN A N 1
ATOM 1597 C CA . ASN A 1 203 ? -16.136 3.948 -2.297 1.00 92.88 203 ASN A CA 1
ATOM 1598 C C . ASN A 1 203 ? -15.070 3.265 -3.172 1.00 92.88 203 ASN A C 1
ATOM 1600 O O . ASN A 1 203 ? -14.663 3.849 -4.172 1.00 92.88 203 ASN A O 1
ATOM 1604 N N . HIS A 1 204 ? -14.596 2.068 -2.798 1.00 90.44 204 HIS A N 1
ATOM 1605 C CA . HIS A 1 204 ? -13.532 1.337 -3.496 1.00 90.44 204 HIS A CA 1
ATOM 1606 C C . HIS A 1 204 ? -12.247 2.162 -3.705 1.00 90.44 204 HIS A C 1
ATOM 1608 O O . HIS A 1 204 ? -11.546 2.017 -4.703 1.00 90.44 204 HIS A O 1
ATOM 1614 N N . SER A 1 205 ? -11.922 3.034 -2.745 1.00 90.81 205 SER A N 1
ATOM 1615 C CA . SER A 1 205 ? -10.769 3.942 -2.806 1.00 90.81 205 SER A CA 1
ATOM 1616 C C . SER A 1 205 ? -9.635 3.517 -1.863 1.00 90.81 205 SER A C 1
ATOM 1618 O O . SER A 1 205 ? -8.949 4.366 -1.294 1.00 90.81 205 SER A O 1
ATOM 1620 N N . LEU A 1 206 ? -9.492 2.213 -1.610 1.00 95.75 206 LEU A N 1
ATOM 1621 C CA . LEU A 1 206 ? -8.440 1.658 -0.758 1.00 95.75 206 LEU A CA 1
ATOM 1622 C C . LEU A 1 206 ? -7.263 1.192 -1.615 1.00 95.75 206 LEU A C 1
ATOM 1624 O O . LEU A 1 206 ? -7.462 0.500 -2.609 1.00 95.75 206 LEU A O 1
ATOM 1628 N N . CYS A 1 207 ? -6.047 1.536 -1.201 1.00 96.62 207 CYS A N 1
ATOM 1629 C CA . CYS A 1 207 ? -4.825 0.908 -1.697 1.00 96.62 207 CYS A CA 1
ATOM 1630 C C . CYS A 1 207 ? -4.099 0.186 -0.560 1.00 96.62 207 CYS A C 1
ATOM 1632 O O . CYS A 1 207 ? -4.383 0.428 0.620 1.00 96.62 207 CYS A O 1
ATOM 1634 N N . LEU A 1 208 ? -3.120 -0.642 -0.920 1.00 96.75 208 LEU A N 1
ATOM 1635 C CA . LEU A 1 208 ? -2.343 -1.460 0.011 1.00 96.75 208 LEU A CA 1
ATOM 1636 C C . LEU A 1 208 ? -1.786 -0.666 1.204 1.00 96.75 208 LEU A C 1
ATOM 1638 O O . LEU A 1 208 ? -1.855 -1.132 2.339 1.00 96.75 208 LEU A O 1
ATOM 1642 N N . ASP A 1 209 ? -1.267 0.541 0.968 1.00 96.81 209 ASP A N 1
ATOM 1643 C CA . ASP A 1 209 ? -0.718 1.395 2.026 1.00 96.81 209 ASP A CA 1
ATOM 1644 C C . ASP A 1 209 ? -1.763 1.716 3.112 1.00 96.81 209 ASP A C 1
ATOM 1646 O O . ASP A 1 209 ? -1.460 1.663 4.305 1.00 96.81 209 ASP A O 1
ATOM 1650 N N . ILE A 1 210 ? -3.002 2.013 2.701 1.00 97.38 210 ILE A N 1
ATOM 1651 C CA . ILE A 1 210 ? -4.126 2.356 3.588 1.00 97.38 210 ILE A CA 1
ATOM 1652 C C . ILE A 1 210 ? -4.626 1.117 4.334 1.00 97.38 210 ILE A C 1
ATOM 1654 O O . ILE A 1 210 ? -4.902 1.170 5.537 1.00 97.38 210 ILE A O 1
ATOM 1658 N N . GLU A 1 211 ? -4.747 -0.010 3.634 1.00 96.94 211 GLU A N 1
ATOM 1659 C CA . GLU A 1 211 ? -5.149 -1.281 4.243 1.00 96.94 211 GLU A CA 1
ATOM 1660 C C . GLU A 1 211 ? -4.138 -1.726 5.301 1.00 96.94 211 GLU A C 1
ATOM 1662 O O . GLU A 1 211 ? -4.514 -2.093 6.421 1.00 96.94 211 GLU A O 1
ATOM 1667 N N . TYR A 1 212 ? -2.847 -1.628 4.977 1.00 97.00 212 TYR A N 1
ATOM 1668 C CA . TYR A 1 212 ? -1.772 -1.963 5.897 1.00 97.00 212 TYR A CA 1
ATOM 1669 C C . TYR A 1 212 ? -1.772 -1.040 7.114 1.00 97.00 212 TYR A C 1
ATOM 1671 O O . TYR A 1 212 ? -1.777 -1.534 8.248 1.00 97.00 212 TYR A O 1
ATOM 1679 N N . SER A 1 213 ? -1.810 0.283 6.914 1.00 97.19 213 SER A N 1
ATOM 1680 C CA . SER A 1 213 ? -1.819 1.225 8.034 1.00 97.19 213 SER A CA 1
ATOM 1681 C C . SER A 1 213 ? -3.022 0.998 8.941 1.00 97.19 213 SER A C 1
ATOM 1683 O O . SER A 1 213 ? -2.854 0.919 10.157 1.00 97.19 213 SER A O 1
ATOM 1685 N N . MET A 1 214 ? -4.217 0.794 8.379 1.00 97.25 214 MET A N 1
ATOM 1686 C CA . MET A 1 214 ? -5.411 0.546 9.184 1.00 97.25 214 MET A CA 1
ATOM 1687 C C . MET A 1 214 ? -5.340 -0.783 9.939 1.00 97.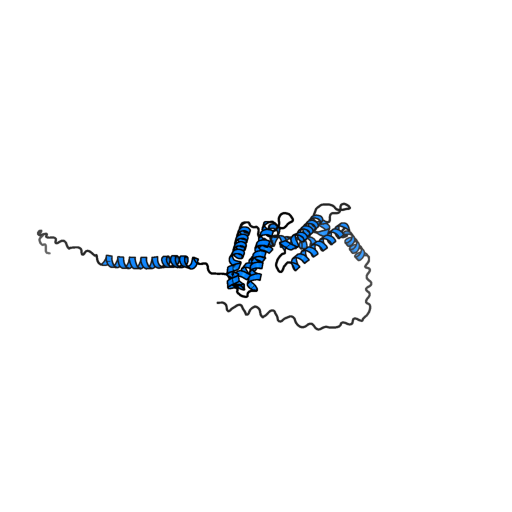25 214 MET A C 1
ATOM 1689 O O . MET A 1 214 ? -5.748 -0.852 11.100 1.00 97.25 214 MET A O 1
ATOM 1693 N N . SER A 1 215 ? -4.820 -1.839 9.309 1.00 96.88 215 SER A N 1
ATOM 1694 C CA . SER A 1 215 ? -4.634 -3.145 9.948 1.00 96.88 215 SER A CA 1
ATOM 1695 C C . SER A 1 215 ? -3.699 -3.048 11.156 1.00 96.88 215 SER A C 1
ATOM 1697 O O . SER A 1 215 ? -4.045 -3.507 12.251 1.00 96.88 215 SER A O 1
ATOM 1699 N N . ILE A 1 216 ? -2.564 -2.358 11.003 1.00 96.50 216 ILE A N 1
ATOM 1700 C CA . ILE A 1 216 ? -1.626 -2.104 12.101 1.00 96.50 216 ILE A CA 1
ATOM 1701 C C . ILE A 1 216 ? -2.273 -1.243 13.189 1.00 96.50 216 ILE A C 1
ATOM 1703 O O . ILE A 1 216 ? -2.218 -1.617 14.360 1.00 96.50 216 ILE A O 1
ATOM 1707 N N . THR A 1 217 ? -2.944 -0.143 12.839 1.00 96.94 217 THR A N 1
ATOM 1708 C CA . THR A 1 217 ? -3.609 0.730 13.821 1.00 96.94 217 THR A CA 1
ATOM 1709 C C . THR A 1 217 ? -4.702 -0.008 14.597 1.00 96.94 217 THR A C 1
ATOM 1711 O O . THR A 1 217 ? -4.794 0.141 15.817 1.00 96.94 217 THR A O 1
ATOM 1714 N N . ARG A 1 218 ? -5.498 -0.859 13.936 1.00 96.81 218 ARG A N 1
ATOM 1715 C CA . ARG A 1 218 ? -6.472 -1.746 14.600 1.00 96.81 218 ARG A CA 1
ATOM 1716 C C . ARG A 1 218 ? -5.780 -2.749 15.516 1.00 96.81 218 ARG A C 1
ATOM 1718 O O . ARG A 1 218 ? -6.274 -3.004 16.614 1.00 96.81 218 ARG A O 1
ATOM 1725 N N . GLY A 1 219 ? -4.646 -3.305 15.088 1.00 95.88 219 GLY A N 1
ATOM 1726 C CA . GLY A 1 219 ? -3.805 -4.182 15.900 1.00 95.88 219 GLY A CA 1
ATOM 1727 C C . GLY A 1 219 ? -3.315 -3.495 17.174 1.00 95.88 219 GLY A C 1
ATOM 1728 O O . GLY A 1 219 ? -3.508 -4.038 18.260 1.00 95.88 219 GLY A O 1
ATOM 1729 N N . LEU A 1 220 ? -2.785 -2.276 17.058 1.00 95.06 220 LEU A N 1
ATOM 1730 C CA . LEU A 1 220 ? -2.363 -1.461 18.200 1.00 95.06 220 LEU A CA 1
ATOM 1731 C C . LEU A 1 220 ? -3.533 -1.187 19.151 1.00 95.06 220 LEU A C 1
ATOM 1733 O O . LEU A 1 220 ? -3.452 -1.485 20.340 1.00 95.06 220 LEU A O 1
ATOM 1737 N N . TRP A 1 221 ? -4.655 -0.700 18.620 1.00 95.31 221 TRP A N 1
ATOM 1738 C CA . TRP A 1 221 ? -5.834 -0.364 19.420 1.00 95.31 221 TRP A CA 1
ATOM 1739 C C . TRP A 1 221 ? -6.411 -1.568 20.175 1.00 95.31 221 TRP A C 1
ATOM 1741 O O . TRP A 1 221 ? -6.742 -1.478 21.358 1.00 95.31 221 TRP A O 1
ATOM 1751 N N . SER A 1 222 ? -6.562 -2.701 19.488 1.00 94.00 222 SER A N 1
ATOM 1752 C CA . SER A 1 222 ? -7.250 -3.872 20.035 1.00 94.00 222 SER A CA 1
ATOM 1753 C C . SER A 1 222 ? -6.340 -4.808 20.817 1.00 94.00 222 SER A C 1
ATOM 1755 O O . SER A 1 222 ? -6.733 -5.224 21.898 1.00 94.00 222 SER A O 1
ATOM 1757 N N . LYS A 1 223 ? -5.153 -5.138 20.297 1.00 93.12 223 LYS A N 1
ATOM 1758 C CA . LYS A 1 223 ? -4.269 -6.161 20.876 1.00 93.12 223 LYS A CA 1
ATOM 1759 C C . LYS A 1 223 ? -3.210 -5.564 21.792 1.00 93.12 223 LYS A C 1
ATOM 1761 O O . LYS A 1 223 ? -2.938 -6.130 22.842 1.00 93.12 223 LYS A O 1
ATOM 1766 N N . THR A 1 224 ? -2.607 -4.441 21.403 1.00 92.62 224 THR A N 1
ATOM 1767 C CA . THR A 1 224 ? -1.527 -3.828 22.194 1.00 92.62 224 THR A CA 1
ATOM 1768 C C . THR A 1 224 ? -2.090 -3.032 23.368 1.00 92.62 224 THR A C 1
ATOM 1770 O O . THR A 1 224 ? -1.650 -3.208 24.503 1.00 92.62 224 THR A O 1
ATOM 1773 N N . PHE A 1 225 ? -3.098 -2.194 23.119 1.00 92.69 225 PHE A N 1
ATOM 1774 C CA . PHE A 1 225 ? -3.685 -1.325 24.144 1.00 92.69 225 PHE A CA 1
ATOM 1775 C C . PHE A 1 225 ? -4.949 -1.895 24.803 1.00 92.69 225 PHE A C 1
ATOM 1777 O O . PHE A 1 225 ? -5.386 -1.363 25.819 1.00 92.69 225 PHE A O 1
ATOM 1784 N N . ASN A 1 226 ? -5.532 -2.978 24.271 1.00 91.94 226 ASN A N 1
ATOM 1785 C CA . ASN A 1 226 ? -6.768 -3.592 24.782 1.00 91.94 226 ASN A CA 1
ATOM 1786 C C . ASN A 1 226 ? -7.955 -2.614 24.900 1.00 91.94 226 ASN A C 1
ATOM 1788 O O . ASN A 1 226 ? -8.826 -2.766 25.753 1.00 91.94 226 ASN A O 1
ATOM 1792 N N . CYS A 1 227 ? -8.046 -1.635 23.997 1.00 91.25 227 CYS A N 1
ATOM 1793 C CA . CYS A 1 227 ? -9.104 -0.619 23.999 1.00 91.25 227 CYS A CA 1
ATOM 1794 C C . CYS A 1 227 ? -10.436 -1.096 23.386 1.00 91.25 227 CYS A C 1
ATOM 1796 O O . CYS A 1 227 ? -11.340 -0.295 23.125 1.00 91.25 227 CYS A O 1
ATOM 1798 N N . SER A 1 228 ? -10.566 -2.391 23.089 1.00 84.62 228 SER A N 1
ATOM 1799 C CA . SER A 1 228 ? -11.781 -2.963 22.504 1.00 84.62 228 SER A CA 1
ATOM 1800 C C . SER A 1 228 ? -12.765 -3.336 23.605 1.00 84.62 228 SER A C 1
ATOM 1802 O O . SER A 1 228 ? -12.623 -4.366 24.255 1.00 84.62 228 SER A O 1
ATOM 1804 N N . PHE A 1 229 ? -13.779 -2.496 23.806 1.00 74.56 229 PHE A N 1
ATOM 1805 C CA . PHE A 1 229 ? -14.835 -2.757 24.780 1.00 74.56 229 PHE A CA 1
ATOM 1806 C C . PHE A 1 229 ? -16.016 -3.481 24.120 1.00 74.56 229 PHE A C 1
ATOM 1808 O O . PHE A 1 229 ? -16.446 -3.069 23.036 1.00 74.56 229 PHE A O 1
ATOM 1815 N N . PRO A 1 230 ? -16.581 -4.523 24.756 1.00 65.31 230 PRO A N 1
ATOM 1816 C CA . PRO A 1 230 ? -17.810 -5.141 24.281 1.00 65.31 230 PRO A CA 1
ATOM 1817 C C . PRO A 1 230 ? -18.935 -4.099 24.241 1.00 65.31 230 PRO A C 1
ATOM 1819 O O . PRO A 1 230 ? -19.099 -3.287 25.152 1.00 65.31 230 PRO A O 1
ATOM 1822 N N . ARG A 1 231 ? -19.692 -4.091 23.141 1.00 65.94 231 ARG A N 1
ATOM 1823 C CA . ARG A 1 231 ? -20.784 -3.137 22.916 1.00 65.94 231 ARG A CA 1
ATOM 1824 C C . ARG A 1 231 ? -21.874 -3.342 23.976 1.00 65.94 231 ARG A C 1
ATOM 1826 O O . ARG A 1 231 ? -22.260 -4.477 24.231 1.00 65.94 231 ARG A O 1
ATOM 1833 N N . ALA A 1 232 ? -22.422 -2.256 24.525 1.00 61.59 232 ALA A N 1
ATOM 1834 C CA . ALA A 1 232 ? -23.488 -2.284 25.541 1.00 61.59 232 ALA A CA 1
ATOM 1835 C C . ALA A 1 232 ? -24.836 -2.871 25.052 1.00 61.59 232 ALA A C 1
ATOM 1837 O O . ALA A 1 232 ? -25.776 -3.002 25.827 1.00 61.59 232 ALA A O 1
ATOM 1838 N N . GLU A 1 233 ? -24.918 -3.271 23.780 1.00 65.00 233 GLU A N 1
ATOM 1839 C CA . GLU A 1 233 ? -26.076 -3.945 23.176 1.00 65.00 233 GLU A CA 1
ATOM 1840 C C . GLU A 1 233 ? -26.254 -5.394 23.660 1.00 65.00 233 GLU A C 1
ATOM 1842 O O . GLU A 1 233 ? -27.217 -6.064 23.296 1.00 65.00 233 GLU A O 1
ATOM 1847 N N . THR A 1 234 ? -25.348 -5.908 24.494 1.00 74.81 234 THR A N 1
ATOM 1848 C CA . THR A 1 234 ? -25.487 -7.241 25.094 1.00 74.81 234 THR A CA 1
ATOM 1849 C C . THR A 1 234 ? -26.749 -7.356 25.942 1.00 74.81 234 THR A C 1
ATOM 1851 O O . THR A 1 234 ? -27.431 -8.373 25.875 1.00 74.81 234 THR A O 1
ATOM 1854 N N . VAL A 1 235 ? -27.106 -6.313 26.695 1.00 83.25 235 VAL A N 1
ATOM 1855 C CA . VAL A 1 235 ? -28.270 -6.328 27.594 1.00 83.25 235 VAL A CA 1
ATOM 1856 C C . VAL A 1 235 ? -29.596 -6.508 26.837 1.00 83.25 235 VAL A C 1
ATOM 1858 O O . VAL A 1 235 ? -30.308 -7.468 27.145 1.00 83.25 235 VAL A O 1
ATOM 1861 N N . PRO A 1 236 ? -29.950 -5.673 25.836 1.00 88.31 236 PRO A N 1
ATOM 1862 C CA . PRO A 1 236 ? -31.190 -5.864 25.084 1.00 88.31 236 PRO A CA 1
ATOM 1863 C C . PRO A 1 236 ? -31.204 -7.184 24.303 1.00 88.31 236 PRO A C 1
ATOM 1865 O O . PRO A 1 236 ? -32.235 -7.855 24.269 1.00 88.31 236 PRO A O 1
ATOM 1868 N N . VAL A 1 237 ? -30.069 -7.615 23.740 1.00 89.38 237 VAL A N 1
ATOM 1869 C CA . VAL A 1 237 ? -29.982 -8.896 23.015 1.00 89.38 237 VAL A CA 1
ATOM 1870 C C . VAL A 1 237 ? -30.238 -10.084 23.944 1.00 89.38 237 VAL A C 1
ATOM 1872 O O . VAL A 1 237 ? -31.014 -10.975 23.590 1.00 89.38 237 VAL A O 1
ATOM 1875 N N . ILE A 1 238 ? -29.645 -10.096 25.142 1.00 89.50 238 ILE A N 1
ATOM 1876 C CA . ILE A 1 238 ? -29.875 -11.149 26.142 1.00 89.50 238 ILE A CA 1
ATOM 1877 C C . ILE A 1 238 ? -31.341 -11.150 26.589 1.00 89.50 238 ILE A C 1
ATOM 1879 O O . ILE A 1 238 ? -31.949 -12.217 26.662 1.00 89.50 238 ILE A O 1
ATOM 1883 N N . ALA A 1 239 ? -31.932 -9.977 26.839 1.00 93.19 239 ALA A N 1
ATOM 1884 C CA . ALA A 1 239 ? -33.326 -9.864 27.264 1.00 93.19 239 ALA A CA 1
ATOM 1885 C C . ALA A 1 239 ? -34.308 -10.409 26.210 1.00 93.19 239 ALA A C 1
ATOM 1887 O O . ALA A 1 239 ? -35.167 -11.229 26.539 1.00 93.19 239 ALA A O 1
ATOM 1888 N N . VAL A 1 240 ? -34.151 -10.013 24.941 1.00 95.56 240 VAL A N 1
ATOM 1889 C CA . VAL A 1 240 ? -35.005 -10.485 23.835 1.00 95.56 240 VAL A CA 1
ATOM 1890 C C . VAL A 1 240 ? -34.821 -11.984 23.599 1.00 95.56 240 VAL A C 1
ATOM 1892 O O . VAL A 1 240 ? -35.806 -12.712 23.468 1.00 95.56 240 VAL A O 1
ATOM 1895 N N . SER A 1 241 ? -33.574 -12.462 23.598 1.00 95.12 241 SER A N 1
ATOM 1896 C CA . SER A 1 241 ? -33.270 -13.887 23.407 1.00 95.12 241 SER A CA 1
ATOM 1897 C C . SER A 1 241 ? -33.864 -14.742 24.530 1.00 95.12 241 SER A C 1
ATOM 1899 O O . SER A 1 241 ? -34.472 -15.777 24.269 1.00 95.12 241 SER A O 1
ATOM 1901 N N . SER A 1 242 ? -33.745 -14.282 25.778 1.00 95.50 242 SER A N 1
ATOM 1902 C CA . SER A 1 242 ? -34.318 -14.934 26.959 1.00 95.50 242 SER A CA 1
ATOM 1903 C C . SER A 1 242 ? -35.844 -15.018 26.871 1.00 95.50 242 SER A C 1
ATOM 1905 O O . SER A 1 242 ? -36.414 -16.101 26.996 1.00 95.50 242 SER A O 1
ATOM 1907 N N . PHE A 1 243 ? -36.516 -13.906 26.555 1.00 96.62 243 PHE A N 1
ATOM 1908 C CA . PHE A 1 243 ? -37.972 -13.873 26.403 1.00 96.62 243 PHE A CA 1
ATOM 1909 C C . PHE A 1 243 ? -38.468 -14.872 25.348 1.00 96.62 243 PHE A C 1
ATOM 1911 O O . PHE A 1 243 ? -39.384 -15.649 25.621 1.00 96.62 243 PHE A O 1
ATOM 1918 N N . MET A 1 244 ? -37.818 -14.917 24.181 1.00 96.50 244 MET A N 1
ATOM 1919 C CA . MET A 1 244 ? -38.169 -15.855 23.110 1.00 96.50 244 MET A CA 1
ATOM 1920 C C . MET A 1 244 ? -38.022 -17.326 23.528 1.00 96.50 244 MET A C 1
ATOM 1922 O O . MET A 1 244 ? -38.828 -18.154 23.107 1.00 96.50 244 MET A O 1
ATOM 1926 N N . LEU A 1 245 ? -37.054 -17.659 24.391 1.00 96.62 245 LEU A N 1
ATOM 1927 C CA . LEU A 1 245 ? -36.871 -19.018 24.920 1.00 96.62 245 LEU A CA 1
ATOM 1928 C C . LEU A 1 245 ? -37.931 -19.422 25.958 1.00 96.62 245 LEU A C 1
ATOM 1930 O O . LEU A 1 245 ? -38.244 -20.607 26.078 1.00 96.62 245 LEU A O 1
ATOM 1934 N N . PHE A 1 246 ? -38.508 -18.469 26.695 1.00 95.50 246 PHE A N 1
ATOM 1935 C CA . PHE A 1 246 ? -39.545 -18.761 27.692 1.00 95.50 246 PHE A CA 1
ATOM 1936 C C . PHE A 1 246 ? -40.946 -18.930 27.091 1.00 95.50 246 PHE A C 1
ATOM 1938 O O . PHE A 1 246 ? -41.771 -19.642 27.669 1.00 95.50 246 PHE A O 1
ATOM 1945 N N . LEU A 1 247 ? -41.223 -18.335 25.927 1.00 95.31 247 LEU A N 1
ATOM 1946 C CA . LEU A 1 247 ? -42.535 -18.428 25.274 1.00 95.31 247 LEU A CA 1
ATOM 1947 C C . LEU A 1 247 ? -42.998 -19.880 25.014 1.00 95.31 247 LEU A C 1
ATOM 1949 O O . LEU A 1 247 ? -44.133 -20.192 25.382 1.00 95.31 247 LEU A O 1
ATOM 1953 N N . PRO A 1 248 ? -42.171 -20.803 24.471 1.00 95.19 248 PRO A N 1
ATOM 1954 C CA . PRO A 1 248 ? -42.561 -22.202 24.285 1.00 95.19 248 PRO A CA 1
ATOM 1955 C C . PRO A 1 248 ? -42.865 -22.925 25.600 1.00 95.19 248 PRO A C 1
ATOM 1957 O O . PRO A 1 248 ? -43.807 -23.712 25.667 1.00 95.19 248 PRO A O 1
ATOM 1960 N N . ILE A 1 249 ? -42.100 -22.640 26.659 1.00 95.56 249 ILE A N 1
ATOM 1961 C CA . ILE A 1 249 ? -42.287 -23.250 27.983 1.00 95.56 249 ILE A CA 1
ATOM 1962 C C . ILE A 1 249 ? -43.645 -22.830 28.550 1.00 95.56 249 ILE A C 1
ATOM 1964 O O . ILE A 1 249 ? -44.443 -23.673 28.959 1.00 95.56 249 ILE A O 1
ATOM 1968 N N . ILE A 1 250 ? -43.940 -21.528 28.518 1.00 94.88 250 ILE A N 1
ATOM 1969 C CA . ILE A 1 250 ? -45.216 -20.978 28.987 1.00 94.88 250 ILE A CA 1
ATOM 1970 C C . ILE A 1 250 ? -46.377 -21.516 28.141 1.00 94.88 250 ILE A C 1
ATOM 1972 O O . ILE A 1 250 ? -47.411 -21.904 28.689 1.00 94.88 250 ILE A O 1
ATOM 1976 N N . PHE A 1 251 ? -46.216 -21.593 26.818 1.00 95.81 251 PHE A N 1
ATOM 1977 C CA . PHE A 1 251 ? -47.222 -22.161 25.921 1.00 95.81 251 PHE A CA 1
ATOM 1978 C C . PHE A 1 251 ? -47.520 -23.635 26.241 1.00 95.81 251 PHE A C 1
ATOM 1980 O O . PHE A 1 251 ? -48.683 -24.042 26.294 1.00 95.81 251 PHE A O 1
ATOM 1987 N N . TYR A 1 252 ? -46.489 -24.435 26.518 1.00 95.50 252 TYR A N 1
ATOM 1988 C CA . TYR A 1 252 ? -46.667 -25.850 26.839 1.00 95.50 252 TYR A CA 1
ATOM 1989 C C . TYR A 1 252 ? -47.320 -26.046 28.215 1.00 95.50 252 TYR A C 1
ATOM 1991 O O . TYR A 1 252 ? -48.269 -26.820 28.351 1.00 95.50 252 TYR A O 1
ATOM 1999 N N . LEU A 1 253 ? -46.875 -25.291 29.226 1.00 94.19 253 LEU A N 1
ATOM 2000 C CA . LEU A 1 253 ? -47.454 -25.322 30.573 1.00 94.19 253 LEU A CA 1
ATOM 2001 C C . LEU A 1 253 ? -48.915 -24.853 30.583 1.00 94.19 253 LEU A C 1
ATOM 2003 O O . LEU A 1 253 ? -49.768 -25.495 31.197 1.00 94.19 253 LEU A O 1
ATOM 2007 N N . SER A 1 254 ? -49.226 -23.765 29.875 1.00 91.81 254 SER A N 1
ATOM 2008 C CA . SER A 1 254 ? -50.603 -23.269 29.754 1.00 91.81 254 SER A CA 1
ATOM 2009 C C . SER A 1 254 ? -51.507 -24.277 29.040 1.00 91.81 254 SER A C 1
ATOM 2011 O O . SER A 1 254 ? -52.606 -24.550 29.526 1.00 91.81 254 SER A O 1
ATOM 2013 N N . SER A 1 255 ? -51.031 -24.902 27.958 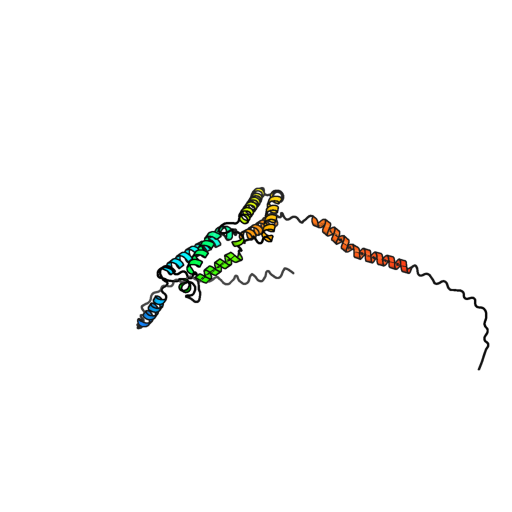1.00 91.19 255 SER A N 1
ATOM 2014 C CA . SER A 1 255 ? -51.761 -25.961 27.247 1.00 91.19 255 SER A CA 1
ATOM 2015 C C . SER A 1 255 ? -52.030 -27.182 28.136 1.00 91.19 255 SER A C 1
ATOM 2017 O O . SER A 1 255 ? -53.143 -27.716 28.138 1.00 91.19 255 SER A O 1
ATOM 2019 N N . PHE A 1 256 ? -51.046 -27.599 28.937 1.00 89.12 256 PHE A N 1
ATOM 2020 C CA . PHE A 1 256 ? -51.184 -28.707 29.883 1.00 89.12 256 PHE A CA 1
ATOM 2021 C C . PHE A 1 256 ? -52.239 -28.420 30.963 1.00 89.12 256 PHE A C 1
ATOM 2023 O O . PHE A 1 256 ? -53.169 -29.212 31.145 1.00 89.12 256 PHE A O 1
ATOM 2030 N N . LEU A 1 257 ? -52.159 -27.259 31.624 1.00 86.75 257 LEU A N 1
ATOM 2031 C CA . LEU A 1 257 ? -53.121 -26.861 32.660 1.00 86.75 257 LEU A CA 1
ATOM 2032 C C . LEU A 1 257 ? -54.550 -26.737 32.108 1.00 86.75 257 LEU A C 1
ATOM 2034 O O . LEU A 1 257 ? -55.508 -27.172 32.751 1.00 86.75 257 LEU A O 1
ATOM 2038 N N . HIS A 1 258 ? -54.711 -26.188 30.901 1.00 83.19 258 HIS A N 1
ATOM 2039 C CA . HIS A 1 258 ? -56.028 -26.035 30.276 1.00 83.19 258 HIS A CA 1
ATOM 2040 C C . HIS A 1 258 ? -56.637 -27.385 29.836 1.00 83.19 258 HIS A C 1
ATOM 2042 O O . HIS A 1 258 ? -57.860 -27.550 29.845 1.00 83.19 258 HIS A O 1
ATOM 2048 N N . SER A 1 259 ? -55.801 -28.371 29.486 1.00 77.19 259 SER A N 1
ATOM 2049 C CA . SER A 1 259 ? -56.224 -29.741 29.154 1.00 77.19 259 SER A CA 1
ATOM 2050 C C . SER A 1 259 ? -56.764 -30.497 30.378 1.00 77.19 259 SER A C 1
ATOM 2052 O O . SER A 1 259 ? -57.850 -31.083 30.319 1.00 77.19 259 SER A O 1
ATOM 2054 N N . GLU A 1 260 ? -56.070 -30.414 31.517 1.00 67.69 260 GLU A N 1
ATOM 2055 C CA . GLU A 1 260 ? -56.502 -31.009 32.795 1.00 67.69 260 GLU A CA 1
ATOM 2056 C C . GLU A 1 260 ? -57.861 -30.458 33.266 1.00 67.69 260 GLU A C 1
ATOM 2058 O O . GLU A 1 260 ? -58.726 -31.210 33.725 1.00 67.69 260 GLU A O 1
ATOM 2063 N N . GLN A 1 261 ? -58.111 -29.157 33.083 1.00 61.03 261 GLN A N 1
ATOM 2064 C CA . GLN A 1 261 ? -59.396 -28.555 33.454 1.00 61.03 261 GLN A CA 1
ATOM 2065 C C . GLN A 1 261 ? -60.564 -29.005 32.562 1.00 61.03 261 GLN A C 1
ATOM 2067 O O . GLN A 1 261 ? -61.682 -29.166 33.061 1.00 61.03 261 GLN A O 1
ATOM 2072 N N . LYS A 1 262 ? -60.333 -29.272 31.268 1.00 57.66 262 LYS A N 1
ATOM 2073 C CA . LYS A 1 262 ? -61.382 -29.794 30.370 1.00 57.66 262 LYS A CA 1
ATOM 2074 C C . LYS A 1 262 ? -61.782 -31.235 30.701 1.00 57.66 262 LYS A C 1
ATOM 2076 O O . LYS A 1 262 ? -62.956 -31.573 30.556 1.00 57.66 262 LYS A O 1
ATOM 2081 N N . LYS A 1 263 ? -60.872 -32.061 31.232 1.00 56.47 263 LYS A N 1
ATOM 2082 C CA . LYS A 1 263 ? -61.192 -33.441 31.648 1.00 56.47 263 LYS A CA 1
ATOM 2083 C C . LYS A 1 263 ? -62.135 -33.524 32.861 1.00 56.47 263 LYS A C 1
ATOM 2085 O O . LYS A 1 263 ? -62.805 -34.538 33.021 1.00 56.47 263 LYS A O 1
ATOM 2090 N N . ARG A 1 264 ? -62.268 -32.463 33.675 1.00 56.28 264 ARG A N 1
ATOM 2091 C CA . ARG A 1 264 ? -63.202 -32.426 34.827 1.00 56.28 264 ARG A CA 1
ATOM 2092 C C . ARG A 1 264 ? -64.606 -31.886 34.516 1.00 56.28 264 ARG A C 1
ATOM 2094 O O . ARG A 1 264 ? -65.423 -31.791 35.427 1.00 56.28 264 ARG A O 1
ATOM 2101 N N . LYS A 1 265 ? -64.926 -31.571 33.255 1.00 52.25 265 LYS A N 1
ATOM 2102 C CA . LYS A 1 265 ? -66.288 -31.195 32.819 1.00 52.25 265 LYS A CA 1
ATOM 2103 C C . LYS A 1 265 ? -66.899 -32.194 31.829 1.00 52.25 265 LYS A C 1
ATOM 2105 O O . LYS A 1 265 ? -67.583 -31.796 30.890 1.00 52.25 265 LYS A O 1
ATOM 2110 N N . LEU A 1 266 ? -66.700 -33.496 32.045 1.00 57.06 266 LEU A N 1
ATOM 2111 C CA . LEU A 1 266 ? -67.592 -34.493 31.450 1.00 57.06 266 LEU A CA 1
ATOM 2112 C C . LEU A 1 266 ? -68.946 -34.392 32.164 1.00 57.06 266 LEU A C 1
ATOM 2114 O O . LEU A 1 266 ? -69.133 -34.897 33.268 1.00 57.06 266 LEU A O 1
ATOM 2118 N N . ILE A 1 267 ? -69.874 -33.667 31.538 1.00 62.44 267 ILE A N 1
ATOM 2119 C CA . ILE A 1 267 ? -71.297 -33.685 31.872 1.00 62.44 267 ILE A CA 1
ATOM 2120 C C . ILE A 1 267 ? -71.733 -35.150 31.812 1.00 62.44 267 ILE A C 1
ATOM 2122 O O . ILE A 1 267 ? -71.767 -35.745 30.737 1.00 62.44 267 ILE A O 1
ATOM 2126 N N . HIS A 1 268 ? -72.040 -35.742 32.966 1.00 58.75 268 HIS A N 1
ATOM 2127 C CA . HIS A 1 268 ? -72.700 -37.040 33.005 1.00 58.75 268 HIS A CA 1
ATOM 2128 C C . HIS A 1 268 ? -74.027 -36.914 32.239 1.00 58.75 268 HIS A C 1
ATOM 2130 O O . HIS A 1 268 ? -74.846 -36.064 32.609 1.00 58.75 268 HIS A O 1
ATOM 2136 N N . PRO A 1 269 ? -74.280 -37.716 31.189 1.00 54.53 269 PRO A N 1
ATOM 2137 C CA . PRO A 1 269 ? -75.580 -37.712 30.539 1.00 54.53 269 PRO A CA 1
ATOM 2138 C C . PRO A 1 269 ? -76.635 -38.147 31.564 1.00 54.53 269 PRO A C 1
ATOM 2140 O O . PRO A 1 269 ? -76.597 -39.266 32.080 1.00 54.53 269 PRO A O 1
ATOM 2143 N N . LYS A 1 270 ? -77.566 -37.244 31.901 1.00 50.59 270 LYS A N 1
ATOM 2144 C CA . LYS A 1 270 ? -78.754 -37.587 32.691 1.00 50.59 270 LYS A CA 1
ATOM 2145 C C . LYS A 1 270 ? -79.560 -38.610 31.888 1.00 50.59 270 LYS A C 1
ATOM 2147 O O . LYS A 1 270 ? -80.019 -38.300 30.793 1.00 50.59 270 LYS A O 1
ATOM 2152 N N . ARG A 1 271 ? -79.722 -39.826 32.423 1.00 54.81 271 ARG A N 1
ATOM 2153 C CA . ARG A 1 271 ? -80.638 -40.837 31.871 1.00 54.81 271 ARG A CA 1
ATOM 2154 C C . ARG A 1 271 ? -82.041 -40.239 31.741 1.00 54.81 271 ARG A C 1
ATOM 2156 O O . ARG A 1 271 ? -82.566 -39.709 32.718 1.00 54.81 271 ARG A O 1
ATOM 2163 N N . ALA A 1 272 ? -82.652 -40.374 30.567 1.00 50.19 272 ALA A N 1
ATOM 2164 C CA . ALA A 1 272 ? -84.091 -40.219 30.415 1.00 50.19 272 ALA A CA 1
ATOM 2165 C C . ALA A 1 272 ? -84.786 -41.436 31.048 1.00 50.19 272 ALA A C 1
ATOM 2167 O O . ALA A 1 272 ? -84.454 -42.579 30.734 1.00 50.19 272 ALA A O 1
ATOM 2168 N N . ILE A 1 273 ? -85.733 -41.187 31.952 1.00 58.91 273 ILE A N 1
ATOM 2169 C CA . ILE A 1 273 ? -86.678 -42.196 32.435 1.00 58.91 273 ILE A CA 1
ATOM 2170 C C . ILE A 1 273 ? -87.757 -42.306 31.356 1.00 58.91 273 ILE A C 1
ATOM 2172 O O . ILE A 1 273 ? -88.595 -41.415 31.231 1.00 58.91 273 ILE A O 1
ATOM 2176 N N . LEU A 1 274 ? -87.719 -43.366 30.547 1.00 43.66 274 LEU A N 1
ATOM 2177 C CA . LEU A 1 274 ? -88.818 -43.699 29.646 1.00 43.66 274 LEU A CA 1
ATOM 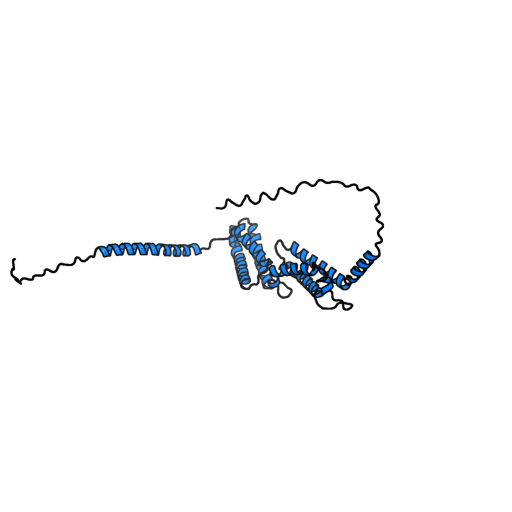2178 C C . LEU A 1 274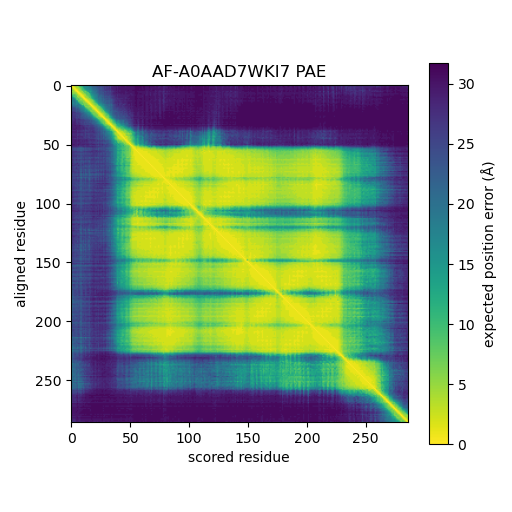 ? -89.884 -44.451 30.457 1.00 43.66 274 LEU A C 1
ATOM 2180 O O . LEU A 1 274 ? -89.757 -45.646 30.711 1.00 43.66 274 LEU A O 1
ATOM 2184 N N . HIS A 1 275 ? -90.926 -43.741 30.888 1.00 54.06 275 HIS A N 1
ATOM 2185 C CA . HIS A 1 275 ? -92.199 -44.370 31.229 1.00 54.06 275 HIS A CA 1
ATOM 2186 C C . HIS A 1 275 ? -92.909 -44.739 29.921 1.00 54.06 275 HIS A C 1
ATOM 2188 O O . HIS A 1 275 ? -93.429 -43.867 29.231 1.00 54.06 275 HIS A O 1
ATOM 2194 N N . SER A 1 276 ? -92.962 -46.027 29.594 1.00 45.44 276 SER A N 1
ATOM 2195 C CA . SER A 1 276 ? -93.908 -46.564 28.612 1.00 45.44 276 SER A CA 1
ATOM 2196 C C . SER A 1 276 ? -94.550 -47.824 29.182 1.00 45.44 276 SER A C 1
ATOM 2198 O O . SER A 1 276 ? -94.010 -48.923 29.074 1.00 45.44 276 SER A O 1
ATOM 2200 N N . ASN A 1 277 ? -95.705 -47.643 29.824 1.00 49.16 277 ASN A N 1
ATOM 2201 C CA . ASN A 1 277 ? -96.675 -48.720 29.969 1.00 49.16 277 ASN A CA 1
ATOM 2202 C C . ASN A 1 277 ? -97.254 -49.049 28.584 1.00 49.16 277 ASN A C 1
ATOM 2204 O O . ASN A 1 277 ? -97.480 -48.138 27.793 1.00 49.16 277 ASN A O 1
ATOM 2208 N N . LEU A 1 278 ? -97.571 -50.335 28.392 1.00 47.00 278 LEU A N 1
ATOM 2209 C CA . LEU A 1 278 ? -98.363 -50.942 27.312 1.00 47.00 278 LEU A CA 1
ATOM 2210 C C . LEU A 1 278 ? -97.664 -51.158 25.960 1.00 47.00 278 LEU A C 1
ATOM 2212 O O . LEU A 1 278 ? -97.646 -50.282 25.107 1.00 47.00 278 LEU A O 1
ATOM 2216 N N . MET A 1 279 ? -97.287 -52.411 25.688 1.00 42.88 279 MET A N 1
ATOM 2217 C CA . MET A 1 279 ? -98.162 -53.279 24.887 1.00 42.88 279 MET A CA 1
ATOM 2218 C C . MET A 1 279 ? -97.745 -54.756 24.967 1.00 42.88 279 MET A C 1
ATOM 2220 O O . MET A 1 279 ? -96.586 -55.121 24.817 1.00 42.88 279 MET A O 1
ATOM 2224 N N . ASN A 1 280 ? -98.759 -55.574 25.236 1.00 46.75 280 ASN A N 1
ATOM 2225 C CA . ASN A 1 280 ? -98.814 -57.029 25.229 1.00 46.75 280 ASN A CA 1
ATOM 2226 C C . ASN A 1 280 ? -98.588 -57.580 23.811 1.00 46.75 280 ASN A C 1
ATOM 2228 O O . ASN A 1 280 ? -99.323 -57.170 22.915 1.00 46.75 280 ASN A O 1
ATOM 2232 N N . ILE A 1 281 ? -97.671 -58.536 23.620 1.00 48.81 281 ILE A N 1
ATOM 2233 C CA . ILE A 1 281 ? -97.823 -59.564 22.579 1.00 48.81 281 ILE A CA 1
ATOM 2234 C C . ILE A 1 281 ? -97.442 -60.925 23.164 1.00 48.81 281 ILE A C 1
ATOM 2236 O O . ILE A 1 281 ? -96.361 -61.137 23.708 1.00 48.81 281 ILE A O 1
ATOM 2240 N N . GLN A 1 282 ? -98.426 -61.798 23.033 1.00 48.91 282 GLN A N 1
ATOM 2241 C CA . GLN A 1 282 ? -98.613 -63.136 23.548 1.00 48.91 282 GLN A CA 1
ATOM 2242 C C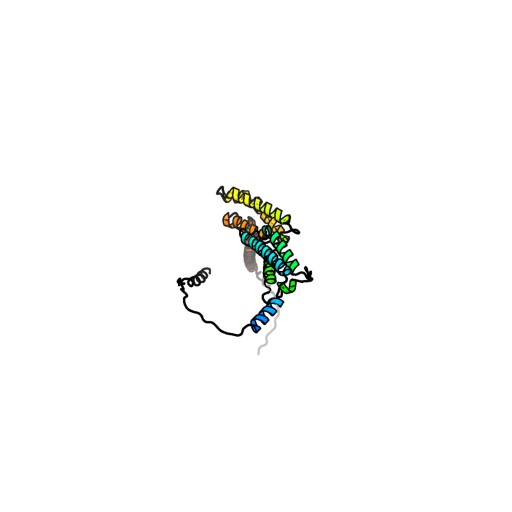 . GLN A 1 282 ? -97.762 -64.191 22.820 1.00 48.91 282 GLN A C 1
ATOM 2244 O O . GLN A 1 282 ? -97.579 -64.125 21.607 1.00 48.91 282 GLN A O 1
ATOM 2249 N N . ASP A 1 283 ? -97.302 -65.157 23.614 1.00 44.88 283 ASP A N 1
ATOM 2250 C CA . ASP A 1 283 ? -96.894 -66.540 23.333 1.00 44.88 283 ASP A CA 1
ATOM 2251 C C . ASP A 1 283 ? -96.988 -67.110 21.905 1.00 44.88 283 ASP A C 1
ATOM 2253 O O . ASP A 1 283 ? -98.047 -67.109 21.269 1.00 44.88 283 ASP A O 1
ATOM 2257 N N . ARG A 1 284 ? -95.940 -67.861 21.531 1.00 36.50 284 ARG A N 1
ATOM 2258 C CA . ARG A 1 284 ? -96.128 -69.191 20.932 1.00 36.50 284 ARG A CA 1
ATOM 2259 C C . ARG A 1 284 ? -94.945 -70.124 21.204 1.00 36.50 284 ARG A C 1
ATOM 2261 O O . ARG A 1 284 ? -93.823 -69.870 20.777 1.00 36.50 284 ARG A O 1
ATOM 2268 N N . SER A 1 285 ? -95.253 -71.212 21.897 1.00 40.78 285 SER A N 1
ATOM 2269 C CA . SER A 1 285 ? -94.455 -72.417 22.094 1.00 40.78 285 SER A CA 1
ATOM 2270 C C . SER A 1 285 ? -94.564 -73.376 20.902 1.00 40.78 285 SER A C 1
ATOM 2272 O O . SER A 1 285 ? -95.659 -73.579 20.373 1.00 40.78 285 SER A O 1
ATOM 2274 N N . SER A 1 286 ? -93.433 -73.987 20.534 1.00 35.72 286 SER A N 1
ATOM 2275 C CA . SER A 1 286 ? -93.259 -75.397 20.124 1.00 35.72 286 SER A CA 1
ATOM 2276 C C . SER A 1 286 ? -91.789 -75.654 19.818 1.00 35.72 286 SER A C 1
ATOM 2278 O O . SER A 1 286 ? -91.268 -74.916 18.951 1.00 35.72 286 SER A O 1
#

Solvent-accessible surface area (backbone atoms only — not comparable to full-atom values): 17206 Å² total; per-residue (Å²): 144,83,84,86,75,77,84,78,78,78,81,83,81,83,84,86,86,87,82,80,92,75,88,82,85,87,86,81,80,90,80,88,76,94,65,100,52,66,68,64,52,49,53,51,50,53,54,51,59,77,60,60,71,48,71,67,46,49,50,53,51,51,52,45,50,56,34,47,51,52,28,52,53,42,42,68,67,20,58,75,73,55,35,41,52,80,71,28,47,66,38,48,52,55,35,51,51,49,48,47,60,42,64,34,89,61,56,49,81,93,73,43,58,38,29,57,70,58,43,60,66,51,97,75,21,59,62,46,50,56,51,50,53,53,53,45,54,44,57,76,32,30,33,68,48,35,36,49,93,95,41,76,18,73,67,46,54,50,50,54,51,46,47,50,56,30,50,53,43,47,52,67,29,53,78,70,72,40,50,71,57,30,45,61,71,36,40,63,45,48,48,51,43,53,52,50,50,58,50,32,58,76,65,67,46,56,19,49,37,57,54,49,50,49,52,51,50,50,42,44,43,43,71,73,47,57,56,68,72,82,67,83,64,54,60,63,52,52,52,53,54,49,52,63,64,47,50,61,56,52,51,51,53,51,52,50,57,55,51,61,57,57,69,76,64,72,76,76,80,78,79,81,84,82,86,74,85,87,81,92,83,81,87,85,90,130

pLDDT: mean 79.29, std 22.5, range [27.83, 98.19]

Radius of gyration: 42.93 Å; Cα contacts (8 Å, |Δi|>4): 159; chains: 1; bounding box: 150×90×75 Å

Secondary structure (DSSP, 8-state):
--SSSSSSSSSSSSS----------------------HHHHHHHHHHHHTT---HHHHHHHHHHHHHHHHHHHHHHHTBTTB-HHHHHHHHHHHHHHHHHHHHSS---GGG---HHHHHSSSSS-HHHHHHHHHHHHHHHTTGGGGEETTEE-HHHHHHHHHHHHHHHHHHHHHTTT-HHHHHHHSHHHHHHHHHHHHHHHHTT---HHHHHHHHHHHHIIIIIS---PPPTTHHHHHHHHHHHHHHHHHHHHHHHHHHHHHHTT----PPP--------------

InterPro domains:
  IPR019172 Osteopetrosis-associated transmembrane protein 1 precursor [PF09777] (57-279)
  IPR019172 Osteopetrosis-associated transmembrane protein 1 precursor [PTHR15644] (48-284)

Foldseek 3Di:
DPPPDPPPPPPPPPPDDDDDDDDDDDDDDDDDDDDPCPPVVVVVVVVVVVLDDDPVLVVLVVVLVVLLCVLVVLCVVCVVVNPNLPRRLVSLVVNVVSVCQLCDCDQDPPRDHNNCSQQPVDPPSPSVVSNVVVVCVCVVQVSVLQDDPSHGDPLNVVLVVLLVVLVVLQVVVVVVVALVVSLVRSVVSLVVSVVSVVVCVVVVSDGNSSVSSNVVVCCCCCPVSVSDDDDPCPVVVCVVVVVVVCVVVCVVVVVVVVVVVVVVPPPDPDDDDDDDDDDDDDDDDD

Nearest PDB structures (foldseek):
  7jm7-assembly1_D  TM=8.716E-01  e=6.956E-14  Homo sapiens
  7cq6-assembly1_A  TM=8.984E-01  e=1.386E-12  Homo sapiens
  1dug-assembly1_B  TM=3.039E-01  e=8.453E+00  Schistosoma japonicum